Protein AF-A0A6N2UFT5-F1 (afdb_monomer)

Structure (mmCIF, N/CA/C/O backbone):
data_AF-A0A6N2UFT5-F1
#
_entry.id   AF-A0A6N2UFT5-F1
#
loop_
_atom_site.group_PDB
_atom_site.id
_atom_site.type_symbol
_atom_site.label_atom_id
_atom_site.label_alt_id
_atom_site.label_comp_id
_atom_site.label_asym_id
_atom_site.label_entity_id
_atom_site.label_seq_id
_atom_site.pdbx_PDB_ins_code
_atom_site.Cartn_x
_atom_site.Cartn_y
_atom_site.Cartn_z
_atom_site.occupancy
_atom_site.B_iso_or_equiv
_atom_site.auth_seq_id
_atom_site.auth_comp_id
_atom_site.auth_asym_id
_atom_site.auth_atom_id
_atom_site.pdbx_PDB_model_num
ATOM 1 N N . MET A 1 1 ? 20.815 -0.253 -17.288 1.00 81.31 1 MET A N 1
ATOM 2 C CA . MET A 1 1 ? 19.548 -0.440 -16.531 1.00 81.31 1 MET A CA 1
ATOM 3 C C . MET A 1 1 ? 19.645 0.034 -15.084 1.00 81.31 1 MET A C 1
ATOM 5 O O . MET A 1 1 ? 18.821 0.856 -14.706 1.00 81.31 1 MET A O 1
ATOM 9 N N . HIS A 1 2 ? 20.643 -0.411 -14.308 1.00 88.50 2 HIS A N 1
ATOM 10 C CA . HIS A 1 2 ? 20.863 0.015 -12.912 1.00 88.50 2 HIS A CA 1
ATOM 11 C C . HIS A 1 2 ? 20.863 1.544 -12.724 1.00 88.50 2 HIS A C 1
ATOM 13 O O . HIS A 1 2 ? 19.985 2.067 -12.046 1.00 88.50 2 HIS A O 1
ATOM 19 N N . GLN A 1 3 ? 21.736 2.279 -13.423 1.00 89.62 3 GLN A N 1
ATOM 20 C CA . GLN A 1 3 ? 21.792 3.746 -13.327 1.00 89.62 3 GLN A CA 1
ATOM 21 C C . GLN A 1 3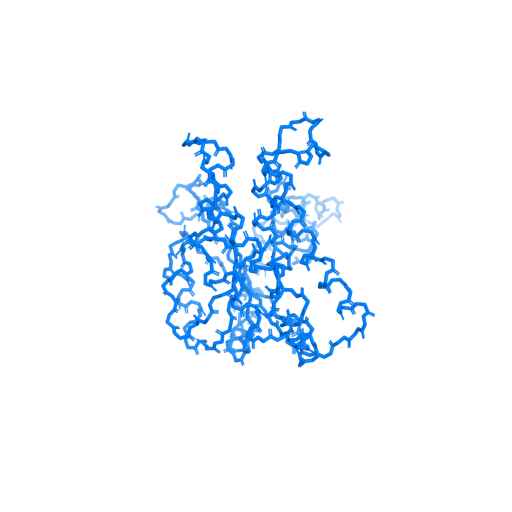 ? 20.435 4.427 -13.591 1.00 89.62 3 GLN A C 1
ATOM 23 O O . GLN A 1 3 ? 20.054 5.339 -12.864 1.00 89.62 3 GLN A O 1
ATOM 28 N N . LYS A 1 4 ? 19.668 3.958 -14.587 1.00 88.31 4 LYS A N 1
ATOM 29 C CA . LYS A 1 4 ? 18.360 4.543 -14.928 1.00 88.31 4 LYS A CA 1
ATOM 30 C C . LYS A 1 4 ? 17.299 4.261 -13.866 1.00 88.31 4 LYS A C 1
ATOM 32 O O . LYS A 1 4 ? 16.632 5.187 -13.426 1.00 88.31 4 LYS A O 1
ATOM 37 N N . TYR A 1 5 ? 17.114 2.996 -13.496 1.00 86.88 5 TYR A N 1
ATOM 38 C CA . TYR A 1 5 ? 15.953 2.573 -12.705 1.00 86.88 5 TYR A CA 1
ATOM 39 C C . TYR A 1 5 ? 16.227 2.481 -11.205 1.00 86.88 5 TYR A C 1
ATOM 41 O O . TYR A 1 5 ? 15.321 2.724 -10.418 1.00 86.88 5 TYR A O 1
ATOM 49 N N . GLN A 1 6 ? 17.459 2.165 -10.802 1.00 85.12 6 GLN A N 1
ATOM 50 C CA . GLN A 1 6 ? 17.844 2.107 -9.392 1.00 85.12 6 GLN A CA 1
ATOM 51 C C . GLN A 1 6 ? 18.357 3.460 -8.892 1.00 85.12 6 GLN A C 1
ATOM 53 O O . GLN A 1 6 ? 17.943 3.906 -7.827 1.00 85.12 6 GLN A O 1
ATOM 58 N N . ASN A 1 7 ? 19.208 4.138 -9.670 1.00 88.62 7 ASN A N 1
ATOM 59 C CA . ASN A 1 7 ? 19.781 5.428 -9.260 1.00 88.62 7 ASN A CA 1
ATOM 60 C C . ASN A 1 7 ? 18.985 6.638 -9.778 1.00 88.62 7 ASN A C 1
ATOM 62 O O . ASN A 1 7 ? 19.276 7.771 -9.401 1.00 88.62 7 ASN A O 1
ATOM 66 N N . GLY A 1 8 ? 18.001 6.427 -10.658 1.00 88.19 8 GLY A N 1
ATOM 67 C CA . GLY A 1 8 ? 17.182 7.507 -11.207 1.00 88.19 8 GLY A CA 1
ATOM 68 C C . GLY A 1 8 ? 17.944 8.467 -12.127 1.00 88.19 8 GLY A C 1
ATOM 69 O O . GLY A 1 8 ? 17.556 9.629 -12.223 1.00 88.19 8 GLY A O 1
ATOM 70 N N . LEU A 1 9 ? 19.031 8.027 -12.771 1.00 90.81 9 LEU A N 1
ATOM 71 C CA . LEU A 1 9 ? 19.806 8.838 -13.713 1.00 90.81 9 LEU A CA 1
ATOM 72 C C . LEU A 1 9 ? 19.152 8.775 -15.111 1.00 90.81 9 LEU A C 1
ATOM 74 O O . LEU A 1 9 ? 19.161 7.709 -15.733 1.00 90.81 9 LEU A O 1
ATOM 78 N N . PRO A 1 10 ? 18.580 9.866 -15.647 1.00 91.38 10 PRO A N 1
ATOM 79 C CA . PRO A 1 10 ? 17.941 9.864 -16.956 1.00 91.38 10 PRO A CA 1
ATOM 80 C C . PRO A 1 10 ? 18.955 9.625 -18.083 1.00 91.38 10 PRO A C 1
ATOM 82 O O . PRO A 1 10 ? 20.155 9.868 -17.951 1.00 91.38 10 PRO A O 1
ATOM 85 N N . LEU A 1 11 ? 18.459 9.131 -19.221 1.00 93.50 11 LEU A N 1
ATOM 86 C CA . LEU A 1 11 ? 19.313 8.687 -20.329 1.00 93.50 11 LEU A CA 1
ATOM 87 C C . LEU A 1 11 ? 20.078 9.828 -21.005 1.00 93.50 11 LEU A C 1
ATOM 89 O O . LEU A 1 11 ? 21.150 9.580 -21.536 1.00 93.50 11 LEU A O 1
ATOM 93 N N . ASN A 1 12 ? 19.564 11.061 -20.971 1.00 93.06 12 ASN A N 1
ATOM 94 C CA . ASN A 1 12 ? 20.293 12.230 -21.470 1.00 93.06 12 ASN A CA 1
ATOM 95 C C . ASN A 1 12 ? 21.541 12.530 -20.621 1.00 93.06 12 ASN A C 1
ATOM 97 O O . ASN A 1 12 ? 22.580 12.873 -21.170 1.00 93.06 12 ASN A O 1
ATOM 101 N N . ARG A 1 13 ? 21.463 12.358 -19.294 1.00 94.12 13 ARG A N 1
ATOM 102 C CA . ARG A 1 13 ? 22.623 12.517 -18.407 1.00 94.12 13 ARG A CA 1
ATOM 103 C C . ARG A 1 13 ? 23.641 11.395 -18.601 1.00 94.12 13 ARG A C 1
ATOM 105 O O . ARG A 1 13 ? 24.829 11.682 -18.650 1.00 94.12 13 ARG A O 1
ATOM 112 N N . GLN A 1 14 ? 23.180 10.156 -18.789 1.00 95.00 14 GLN A N 1
ATOM 113 C CA . GLN A 1 14 ? 24.065 9.037 -19.150 1.00 95.00 14 GLN A CA 1
ATOM 114 C C . GLN A 1 14 ? 24.759 9.279 -20.500 1.00 95.00 14 GLN A C 1
ATOM 116 O O . GLN A 1 14 ? 25.957 9.069 -20.614 1.00 95.00 14 GLN A O 1
ATOM 121 N N . GLU A 1 15 ? 24.034 9.759 -21.513 1.00 96.12 15 GLU A N 1
ATOM 122 C CA . GLU A 1 15 ? 24.587 10.143 -22.824 1.00 96.12 15 GLU A CA 1
ATOM 123 C C . GLU A 1 15 ? 25.699 11.201 -22.691 1.00 96.12 15 GLU A C 1
ATOM 125 O O . GLU A 1 15 ? 26.773 11.045 -23.278 1.00 96.12 15 GLU A O 1
ATOM 130 N N . SER A 1 16 ? 25.488 12.243 -21.875 1.00 95.38 16 SER A N 1
ATOM 131 C CA . SER A 1 16 ? 26.524 13.250 -21.594 1.00 95.38 16 SER A CA 1
ATOM 132 C C . SER A 1 16 ? 27.751 12.658 -20.891 1.00 95.38 16 SER A C 1
ATOM 134 O O . SER A 1 16 ? 28.873 12.983 -21.268 1.00 95.38 16 SER A O 1
ATOM 136 N N . GLU A 1 17 ? 27.553 11.778 -19.907 1.00 95.00 17 GLU A N 1
ATOM 137 C CA . GLU A 1 17 ? 28.639 11.107 -19.179 1.00 95.00 17 GLU A CA 1
ATOM 138 C C . GLU A 1 17 ? 29.478 10.215 -20.106 1.00 95.00 17 GLU A C 1
ATOM 140 O O . GLU A 1 17 ? 30.699 10.350 -20.158 1.00 95.00 17 GLU A O 1
ATOM 145 N N . TRP A 1 18 ? 28.839 9.365 -20.914 1.00 95.44 18 TRP A N 1
ATOM 146 C CA . TRP A 1 18 ? 29.540 8.516 -21.883 1.00 95.44 18 TRP A CA 1
ATOM 147 C C . TRP A 1 18 ? 30.337 9.332 -22.903 1.00 95.44 18 TRP A C 1
ATOM 149 O O . TRP A 1 18 ? 31.480 8.992 -23.213 1.00 95.44 18 TRP A O 1
ATOM 159 N N . THR A 1 19 ? 29.774 10.453 -23.356 1.00 96.31 19 THR A N 1
ATOM 160 C CA . THR A 1 19 ? 30.467 11.380 -24.258 1.00 96.31 19 THR A CA 1
ATOM 161 C C . THR A 1 19 ? 31.726 11.963 -23.608 1.00 96.31 19 THR A C 1
ATOM 163 O O . THR A 1 19 ? 32.768 12.024 -24.257 1.00 96.31 19 THR A O 1
ATOM 166 N N . GLN A 1 20 ? 31.673 12.336 -22.324 1.00 95.50 20 GLN A N 1
ATOM 167 C CA . GLN A 1 20 ? 32.846 12.820 -21.579 1.00 95.50 20 GLN A CA 1
ATOM 168 C C . GLN A 1 20 ? 33.927 11.746 -21.412 1.00 95.50 20 GLN A C 1
ATOM 170 O O . GLN A 1 20 ? 35.112 12.068 -21.396 1.00 95.50 20 GLN A O 1
ATOM 175 N N . LEU A 1 21 ? 33.533 10.473 -21.345 1.00 96.56 21 LEU A N 1
ATOM 176 C CA . LEU A 1 21 ? 34.447 9.328 -21.322 1.00 96.56 21 LEU A CA 1
ATOM 177 C C . LEU A 1 21 ? 35.007 8.964 -22.712 1.00 96.56 21 LEU A C 1
ATOM 179 O O . LEU A 1 21 ? 35.718 7.970 -22.842 1.00 96.56 21 LEU A O 1
ATOM 183 N N . GLY A 1 22 ? 34.698 9.744 -23.754 1.00 96.88 22 GLY A N 1
ATOM 184 C CA . GLY A 1 22 ? 35.180 9.522 -25.120 1.00 96.88 22 GLY A CA 1
ATOM 185 C C . GLY A 1 22 ? 34.399 8.464 -25.902 1.00 96.88 22 GLY A C 1
ATOM 186 O O . GLY A 1 22 ? 34.837 8.061 -26.978 1.00 96.88 22 GLY A O 1
ATOM 187 N N . VAL A 1 23 ? 33.244 8.016 -25.394 1.00 95.75 23 VAL A N 1
ATOM 188 C CA . VAL A 1 23 ? 32.403 6.997 -26.036 1.00 95.75 23 VAL A CA 1
ATOM 189 C C . VAL A 1 23 ? 31.048 7.611 -26.408 1.00 95.75 23 VAL A C 1
ATOM 191 O O . VAL A 1 23 ? 30.166 7.721 -25.556 1.00 95.75 23 VAL A O 1
ATOM 194 N N . PRO A 1 24 ? 30.824 8.013 -27.671 1.00 93.06 24 PRO A N 1
ATOM 195 C CA . PRO A 1 24 ? 29.567 8.637 -28.070 1.00 93.06 24 PRO A CA 1
ATOM 196 C C . PRO A 1 24 ? 28.435 7.598 -28.140 1.00 93.06 24 PRO A C 1
ATOM 198 O O . PRO A 1 24 ? 28.245 6.924 -29.153 1.00 93.06 24 PRO A O 1
ATOM 201 N N . LEU A 1 25 ? 27.660 7.468 -27.059 1.00 94.44 25 LEU A N 1
ATOM 202 C CA . LEU A 1 25 ? 26.457 6.632 -26.997 1.00 94.44 25 LEU A CA 1
ATOM 203 C C . LEU A 1 25 ? 25.202 7.496 -27.026 1.00 94.44 25 LEU A C 1
ATOM 205 O O . LEU A 1 25 ? 24.900 8.205 -26.068 1.00 94.44 25 LEU A O 1
ATOM 209 N N . SER A 1 26 ? 24.438 7.385 -28.115 1.00 95.31 26 SER A N 1
ATOM 210 C CA . SER A 1 26 ? 23.186 8.128 -28.243 1.00 95.31 26 SER A CA 1
ATOM 211 C C . SER A 1 26 ? 22.134 7.650 -27.241 1.00 95.31 26 SER A C 1
ATOM 213 O O . SER A 1 26 ? 22.025 6.461 -26.913 1.00 95.31 26 SER A O 1
ATOM 215 N N . ARG A 1 27 ? 21.263 8.568 -26.826 1.00 93.75 27 ARG A N 1
ATOM 216 C CA . ARG A 1 27 ? 20.087 8.266 -26.002 1.00 93.75 27 ARG A CA 1
ATOM 217 C C . ARG A 1 27 ? 19.177 7.214 -26.623 1.00 93.75 27 ARG A C 1
ATOM 219 O O . ARG A 1 27 ? 18.625 6.394 -25.892 1.00 93.75 27 ARG A O 1
ATOM 226 N N . ALA A 1 28 ? 19.022 7.239 -27.947 1.00 94.62 28 ALA A N 1
ATOM 227 C CA . ALA A 1 28 ? 18.218 6.267 -28.681 1.00 94.62 28 ALA A CA 1
ATOM 228 C C . ALA A 1 28 ? 18.814 4.859 -28.553 1.00 94.62 28 ALA A C 1
ATOM 230 O O . ALA A 1 28 ? 18.094 3.917 -28.239 1.00 94.62 28 ALA A O 1
ATOM 231 N N . THR A 1 29 ? 20.136 4.727 -28.685 1.00 95.25 29 THR A N 1
ATOM 232 C CA . THR A 1 29 ? 20.850 3.459 -28.479 1.00 95.25 29 THR A CA 1
ATOM 233 C C . THR A 1 29 ? 20.645 2.933 -27.058 1.00 95.25 29 THR A C 1
ATOM 235 O O . THR A 1 29 ? 20.238 1.786 -26.878 1.00 95.25 29 THR A O 1
ATOM 238 N N . LEU A 1 30 ? 20.852 3.783 -26.045 1.00 95.12 30 LEU A N 1
ATOM 239 C CA . LEU A 1 30 ? 20.661 3.405 -24.640 1.00 95.12 30 LEU A CA 1
ATOM 240 C C . LEU A 1 30 ? 19.212 2.979 -24.349 1.00 95.12 30 LEU A C 1
ATOM 242 O O . LEU A 1 30 ? 18.986 2.009 -23.623 1.00 95.12 30 LEU A O 1
ATOM 246 N N . ALA A 1 31 ? 18.228 3.688 -24.911 1.00 93.94 31 ALA A N 1
ATOM 247 C CA . ALA A 1 31 ? 16.815 3.344 -24.781 1.00 93.94 31 ALA A CA 1
ATOM 248 C C . ALA A 1 31 ? 16.499 2.001 -25.454 1.00 93.94 31 ALA A C 1
ATOM 250 O O . ALA A 1 31 ? 15.893 1.138 -24.822 1.00 93.94 31 ALA A O 1
ATOM 251 N N . ASN A 1 32 ? 16.970 1.794 -26.685 1.00 95.38 32 ASN A N 1
ATOM 252 C CA . ASN A 1 32 ? 16.752 0.562 -27.439 1.00 95.38 32 ASN A CA 1
ATOM 253 C C . ASN A 1 32 ? 17.343 -0.658 -26.731 1.00 95.38 32 ASN A C 1
ATOM 255 O O . ASN A 1 32 ? 16.691 -1.694 -26.677 1.00 95.38 32 ASN A O 1
ATOM 259 N N . TRP A 1 33 ? 18.526 -0.549 -26.120 1.00 95.06 33 TRP A N 1
ATOM 260 C CA . TRP A 1 33 ? 19.095 -1.646 -25.328 1.00 95.06 33 TRP A CA 1
ATOM 261 C C . TRP A 1 33 ? 18.257 -1.986 -24.099 1.00 95.06 33 TRP A C 1
ATOM 263 O O . TRP A 1 33 ? 18.099 -3.155 -23.760 1.00 95.06 33 TRP A O 1
ATOM 273 N N . ILE A 1 34 ? 17.699 -0.976 -23.429 1.00 94.88 34 ILE A N 1
ATOM 274 C CA . ILE A 1 34 ? 16.808 -1.200 -22.289 1.00 94.88 34 ILE A CA 1
ATOM 275 C C . ILE A 1 34 ? 15.537 -1.917 -22.736 1.00 94.88 34 ILE A C 1
ATOM 277 O O . ILE A 1 34 ? 15.151 -2.890 -22.094 1.00 94.88 34 ILE A O 1
ATOM 281 N N . ILE A 1 35 ? 14.915 -1.452 -23.822 1.00 93.81 35 ILE A N 1
ATOM 282 C CA . ILE A 1 35 ? 13.709 -2.065 -24.385 1.00 93.81 35 ILE A CA 1
ATOM 283 C C . ILE A 1 35 ? 14.020 -3.505 -24.789 1.00 93.81 35 ILE A C 1
ATOM 285 O O . ILE A 1 35 ? 13.385 -4.423 -24.283 1.00 93.81 35 ILE A O 1
ATOM 289 N N . TYR A 1 36 ? 15.071 -3.722 -25.579 1.00 95.81 36 TYR A N 1
ATOM 290 C CA . TYR A 1 36 ? 15.493 -5.053 -26.004 1.00 95.81 36 TYR A CA 1
ATOM 291 C C . TYR A 1 36 ? 15.693 -5.996 -24.813 1.00 95.81 36 TYR A C 1
ATOM 293 O O . TYR A 1 36 ? 15.169 -7.109 -24.813 1.00 95.81 36 TYR A O 1
ATOM 301 N N . CYS A 1 37 ? 16.389 -5.551 -23.763 1.00 94.81 37 CYS A N 1
ATOM 302 C CA . CYS A 1 37 ? 16.582 -6.368 -22.569 1.00 94.81 37 CYS A CA 1
ATOM 303 C C . CYS A 1 37 ? 15.272 -6.659 -21.826 1.00 94.81 37 CYS A C 1
ATOM 305 O O . CYS A 1 37 ? 15.068 -7.775 -21.340 1.00 94.81 37 CYS A O 1
ATOM 307 N N . ALA A 1 38 ? 14.389 -5.663 -21.726 1.00 93.81 38 ALA A N 1
ATOM 308 C CA . ALA A 1 38 ? 13.095 -5.813 -21.079 1.00 93.81 38 ALA A CA 1
ATOM 309 C C . ALA A 1 38 ? 12.217 -6.835 -21.813 1.00 93.81 38 ALA A C 1
ATOM 311 O O . ALA A 1 38 ? 11.632 -7.709 -21.177 1.00 93.81 38 ALA A O 1
ATOM 312 N N . GLU A 1 39 ? 12.164 -6.760 -23.140 1.00 94.44 39 GLU A N 1
ATOM 313 C CA . GLU A 1 39 ? 11.298 -7.600 -23.964 1.00 94.44 39 GLU A CA 1
ATOM 314 C C . GLU A 1 39 ? 11.817 -9.028 -24.127 1.00 94.44 39 GLU A C 1
ATOM 316 O O . GLU A 1 39 ? 11.029 -9.966 -24.029 1.00 94.44 39 GLU A O 1
ATOM 321 N N . ASN A 1 40 ? 13.127 -9.197 -24.331 1.00 95.06 40 ASN A N 1
ATOM 322 C CA . ASN A 1 40 ? 13.710 -10.496 -24.678 1.00 95.06 40 ASN A CA 1
ATOM 323 C C . ASN A 1 40 ? 14.167 -11.313 -23.465 1.00 95.06 40 ASN A C 1
ATOM 325 O O . ASN A 1 40 ? 14.262 -12.533 -23.560 1.00 95.06 40 ASN A O 1
ATOM 329 N N . TYR A 1 41 ? 14.457 -10.672 -22.326 1.00 93.19 41 TYR A N 1
ATOM 330 C CA . TYR A 1 41 ? 14.967 -11.378 -21.143 1.00 93.19 41 TYR A CA 1
ATOM 331 C C . TYR A 1 41 ? 14.089 -11.170 -19.909 1.00 93.19 41 TYR A C 1
ATOM 333 O O . TYR A 1 41 ? 13.741 -12.135 -19.228 1.00 93.19 41 TYR A O 1
ATOM 341 N N . LEU A 1 42 ? 13.706 -9.926 -19.600 1.00 94.44 42 LEU A N 1
ATOM 342 C CA . LEU A 1 42 ? 13.011 -9.638 -18.339 1.00 94.44 42 LEU A CA 1
ATOM 343 C C . LEU A 1 42 ? 11.514 -9.950 -18.377 1.00 94.44 42 LEU A C 1
ATOM 345 O O . LEU A 1 42 ? 10.951 -10.244 -17.324 1.00 94.44 42 LEU A O 1
ATOM 349 N N . ARG A 1 43 ? 10.869 -9.936 -19.550 1.00 96.00 43 ARG A N 1
ATOM 350 C CA . ARG A 1 43 ? 9.436 -10.246 -19.688 1.00 96.00 43 ARG A CA 1
ATOM 351 C C . ARG A 1 43 ? 9.104 -11.628 -19.125 1.00 96.00 43 ARG A C 1
ATOM 353 O O . ARG A 1 43 ? 8.187 -11.758 -18.327 1.00 96.00 43 ARG A O 1
ATOM 360 N N . HIS A 1 44 ? 9.915 -12.641 -19.422 1.00 95.50 44 HIS A N 1
ATOM 361 C CA . HIS A 1 44 ? 9.694 -13.998 -18.907 1.00 95.50 44 HIS A CA 1
ATOM 362 C C . HIS A 1 44 ? 9.832 -14.087 -17.383 1.00 95.50 44 HIS A C 1
ATOM 364 O O . HIS A 1 44 ? 9.081 -14.812 -16.727 1.00 95.50 44 HIS A O 1
ATOM 370 N N . VAL A 1 45 ? 10.763 -13.317 -16.813 1.00 96.50 45 VAL A N 1
ATOM 371 C CA . VAL A 1 45 ? 10.947 -13.201 -15.361 1.00 96.50 45 VAL A CA 1
ATOM 372 C C . VAL A 1 45 ? 9.743 -12.497 -14.730 1.00 96.50 45 VAL A C 1
ATOM 374 O O . VAL A 1 45 ? 9.211 -12.974 -13.728 1.00 96.50 45 VAL A O 1
ATOM 377 N N . TYR A 1 46 ? 9.273 -11.408 -15.342 1.00 97.31 46 TYR A N 1
ATOM 378 C CA . TYR A 1 46 ? 8.076 -10.682 -14.923 1.00 97.31 46 TYR A CA 1
ATOM 379 C C . TYR A 1 46 ? 6.842 -11.589 -14.923 1.00 97.31 46 TYR A C 1
ATOM 381 O O . TYR A 1 46 ? 6.167 -11.703 -13.902 1.00 97.31 46 TYR A O 1
ATOM 389 N N . ASP A 1 47 ? 6.593 -12.299 -16.024 1.00 97.19 47 ASP A N 1
ATOM 390 C CA . ASP A 1 47 ? 5.439 -13.188 -16.173 1.00 97.19 47 ASP A CA 1
ATOM 391 C C . ASP A 1 47 ? 5.490 -14.347 -15.172 1.00 97.19 47 ASP A C 1
ATOM 393 O O . ASP A 1 47 ? 4.466 -14.745 -14.608 1.00 97.19 47 ASP A O 1
ATOM 397 N N . TYR A 1 48 ? 6.685 -14.896 -14.922 1.00 97.75 48 TYR A N 1
ATOM 398 C CA . TYR A 1 48 ? 6.884 -15.899 -13.880 1.00 97.75 48 TYR A CA 1
ATOM 399 C C . TYR A 1 48 ? 6.502 -15.346 -12.509 1.00 97.75 48 TYR A C 1
ATOM 401 O O . TYR A 1 48 ? 5.666 -15.942 -11.826 1.00 97.75 48 TYR A O 1
ATOM 409 N N . PHE A 1 49 ? 7.047 -14.193 -12.117 1.00 98.19 49 PHE A N 1
ATOM 410 C CA . PHE A 1 49 ? 6.733 -13.597 -10.823 1.00 98.19 49 PHE A CA 1
ATOM 411 C C . PHE A 1 49 ? 5.285 -13.127 -10.717 1.00 98.19 49 PHE A C 1
ATOM 413 O O . PHE A 1 49 ? 4.736 -13.183 -9.623 1.00 98.19 49 PHE A O 1
ATOM 420 N N . HIS A 1 50 ? 4.624 -12.752 -11.813 1.00 98.25 50 HIS A N 1
ATOM 421 C CA . HIS A 1 50 ? 3.189 -12.455 -11.814 1.00 98.25 50 HIS A CA 1
ATOM 422 C C . HIS A 1 50 ? 2.357 -13.691 -11.476 1.00 98.25 50 HIS A C 1
ATOM 424 O O . HIS A 1 50 ? 1.452 -13.618 -10.644 1.00 98.25 50 HIS A O 1
ATOM 430 N N . ARG A 1 51 ? 2.703 -14.856 -12.041 1.00 97.56 51 ARG A N 1
ATOM 431 C CA . ARG A 1 51 ? 2.091 -16.136 -11.645 1.00 97.56 51 ARG A CA 1
ATOM 432 C C . ARG A 1 51 ? 2.380 -16.462 -10.180 1.00 97.56 51 ARG A C 1
ATOM 434 O O . ARG A 1 51 ? 1.452 -16.785 -9.448 1.00 97.56 51 ARG A O 1
ATOM 441 N N . GLN A 1 52 ? 3.631 -16.323 -9.732 1.00 97.94 52 GLN A N 1
ATOM 442 C CA . GLN A 1 52 ? 4.010 -16.573 -8.333 1.00 97.94 52 GLN A CA 1
ATOM 443 C C . GLN A 1 52 ? 3.303 -15.637 -7.348 1.00 97.94 52 GLN A C 1
ATOM 445 O O . GLN A 1 52 ? 2.901 -16.070 -6.270 1.00 97.94 52 GLN A O 1
ATOM 450 N N . LEU A 1 53 ? 3.130 -14.369 -7.718 1.00 98.00 53 LEU A N 1
ATOM 451 C CA . LEU A 1 53 ? 2.447 -13.368 -6.911 1.00 98.00 53 LEU A CA 1
ATOM 452 C C . LEU A 1 53 ? 0.979 -13.750 -6.707 1.00 98.00 53 LEU A C 1
ATOM 454 O O . LEU A 1 53 ? 0.501 -13.748 -5.579 1.00 98.00 53 LEU A O 1
ATOM 458 N N . ARG A 1 54 ? 0.283 -14.161 -7.773 1.00 96.00 54 ARG A N 1
ATOM 459 C CA . ARG A 1 54 ? -1.128 -14.579 -7.701 1.00 96.00 54 ARG A CA 1
ATOM 460 C C . ARG A 1 54 ? -1.359 -15.882 -6.930 1.00 96.00 54 ARG A C 1
ATOM 462 O O . ARG A 1 54 ? -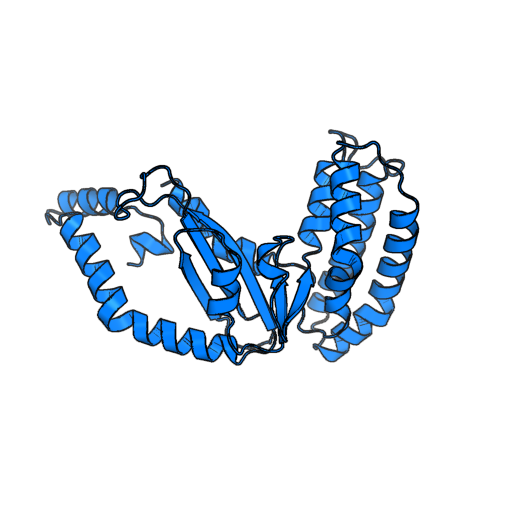2.489 -16.140 -6.535 1.00 96.00 54 ARG A O 1
ATOM 469 N N . MET A 1 55 ? -0.315 -16.678 -6.695 1.00 95.94 55 MET A N 1
ATOM 470 C CA . MET A 1 55 ? -0.377 -17.852 -5.813 1.00 95.94 55 MET A CA 1
ATOM 471 C C . MET A 1 55 ? -0.182 -17.509 -4.333 1.00 95.94 55 MET A C 1
ATOM 473 O O . MET A 1 55 ? -0.389 -18.367 -3.476 1.00 95.94 55 MET A O 1
ATOM 477 N N . ARG A 1 56 ? 0.242 -16.281 -4.005 1.00 97.06 56 ARG A N 1
ATOM 478 C CA . ARG A 1 56 ? 0.297 -15.837 -2.608 1.00 97.06 56 ARG A CA 1
ATOM 479 C C . ARG A 1 56 ? -1.117 -15.701 -2.057 1.00 97.06 56 ARG A C 1
ATOM 481 O O . ARG A 1 56 ? -2.086 -15.683 -2.803 1.00 97.06 56 ARG A O 1
ATOM 488 N N . LYS A 1 57 ? -1.226 -15.598 -0.733 1.00 96.62 57 LYS A N 1
ATOM 489 C CA . LYS A 1 57 ? -2.504 -15.386 -0.033 1.00 96.62 57 LYS A CA 1
ATOM 490 C C . LYS A 1 57 ? -2.701 -13.936 0.418 1.00 96.62 57 LYS A C 1
ATOM 492 O O . LYS A 1 57 ? -3.829 -13.520 0.661 1.00 96.62 57 LYS A O 1
ATOM 497 N N . TYR A 1 58 ? -1.622 -13.163 0.516 1.00 97.44 58 TYR A N 1
ATOM 498 C CA . TYR A 1 58 ? -1.640 -11.781 0.988 1.00 97.44 58 TYR A CA 1
ATOM 499 C C . TYR A 1 58 ? -0.900 -10.929 -0.023 1.00 97.44 58 TYR A C 1
ATOM 501 O O . TYR A 1 58 ? 0.270 -11.187 -0.309 1.00 97.44 58 TYR A O 1
ATOM 509 N N . LEU A 1 59 ? -1.581 -9.928 -0.555 1.00 97.62 59 LEU A N 1
ATOM 510 C CA . LEU A 1 59 ? -1.045 -8.970 -1.502 1.00 97.62 59 LEU A CA 1
ATOM 511 C C . LEU A 1 59 ? -1.236 -7.558 -0.974 1.00 97.62 59 LEU A C 1
ATOM 513 O O . LEU A 1 59 ? -2.078 -7.290 -0.115 1.00 97.62 59 LEU A O 1
ATOM 517 N N . MET A 1 60 ? -0.458 -6.649 -1.535 1.00 97.62 60 MET A N 1
ATOM 518 C CA . MET A 1 60 ? -0.676 -5.226 -1.401 1.00 97.62 60 MET A CA 1
ATOM 519 C C . MET A 1 60 ? -0.619 -4.552 -2.763 1.00 97.62 60 MET A C 1
ATOM 521 O O . MET A 1 60 ? 0.113 -5.012 -3.646 1.00 97.62 60 MET A O 1
ATOM 525 N N . ALA A 1 61 ? -1.354 -3.455 -2.911 1.00 96.62 61 ALA A N 1
ATOM 526 C CA . ALA A 1 61 ? -1.313 -2.644 -4.116 1.00 96.62 61 ALA A CA 1
ATOM 527 C C . ALA A 1 61 ? -1.281 -1.147 -3.804 1.00 96.62 61 ALA A C 1
ATOM 529 O O . ALA A 1 61 ? -1.820 -0.694 -2.793 1.00 96.62 61 ALA A O 1
ATOM 530 N N . ASP A 1 62 ? -0.623 -0.397 -4.675 1.00 95.88 62 ASP A N 1
ATOM 531 C CA . ASP A 1 62 ? -0.604 1.064 -4.688 1.00 95.88 62 ASP A CA 1
ATOM 532 C C . ASP A 1 62 ? -0.394 1.538 -6.128 1.00 95.88 62 ASP A C 1
ATOM 534 O O . ASP A 1 62 ? -0.015 0.758 -7.006 1.00 95.88 62 ASP A O 1
ATOM 538 N N . GLU A 1 63 ? -0.603 2.817 -6.396 1.00 94.25 63 GLU A N 1
ATOM 539 C CA . GLU A 1 63 ? -0.461 3.356 -7.734 1.00 94.25 63 GLU A CA 1
ATOM 540 C C . GLU A 1 63 ? -0.041 4.815 -7.718 1.00 94.25 63 GLU A C 1
ATOM 542 O O . GLU A 1 63 ? -0.424 5.624 -6.871 1.00 94.25 63 GLU A O 1
ATOM 547 N N . THR A 1 64 ? 0.751 5.182 -8.717 1.00 94.44 64 THR A N 1
ATOM 548 C CA . THR A 1 64 ? 1.193 6.554 -8.883 1.00 94.44 64 THR A CA 1
ATOM 549 C C . THR A 1 64 ? 1.059 6.998 -10.320 1.00 94.44 64 THR A C 1
ATOM 551 O O . THR A 1 64 ? 1.227 6.242 -11.274 1.00 94.44 64 THR A O 1
ATOM 554 N N . ARG A 1 65 ? 0.767 8.282 -10.458 1.00 93.88 65 ARG A N 1
ATOM 555 C CA . ARG A 1 65 ? 0.647 8.966 -11.735 1.00 93.88 65 ARG A CA 1
ATOM 556 C C . ARG A 1 65 ? 1.987 8.959 -12.470 1.00 93.88 65 ARG A C 1
ATOM 558 O O . ARG A 1 65 ? 3.041 9.033 -11.838 1.00 93.88 65 ARG A O 1
ATOM 565 N N . VAL A 1 66 ? 1.964 8.960 -13.791 1.00 92.62 66 VAL A N 1
ATOM 566 C CA . VAL A 1 66 ? 3.121 9.181 -14.663 1.00 92.62 66 VAL A CA 1
ATOM 567 C C . VAL A 1 66 ? 2.644 9.844 -15.953 1.00 92.62 66 VAL A C 1
ATOM 569 O O . VAL A 1 66 ? 1.517 9.626 -16.367 1.00 92.62 66 VAL A O 1
ATOM 572 N N . GLN A 1 67 ? 3.481 10.673 -16.567 1.00 89.75 67 GLN A N 1
ATOM 573 C CA . GLN A 1 67 ? 3.232 11.216 -17.903 1.00 89.75 67 GLN A CA 1
ATOM 574 C C . GLN A 1 67 ? 4.232 10.572 -18.854 1.00 89.75 67 GLN A C 1
ATOM 576 O O . GLN A 1 67 ? 5.415 10.459 -18.516 1.00 89.75 67 GLN A O 1
ATOM 581 N N . VAL A 1 68 ? 3.759 10.122 -20.010 1.00 88.38 68 VAL A N 1
ATOM 582 C CA . VAL A 1 68 ? 4.596 9.504 -21.037 1.00 88.38 68 VAL A CA 1
ATOM 583 C C . VAL A 1 68 ? 4.472 10.350 -22.296 1.00 88.38 68 VAL A C 1
ATOM 585 O O . VAL A 1 68 ? 3.384 10.586 -22.804 1.00 88.38 68 VAL A O 1
ATOM 588 N N . LEU A 1 69 ? 5.614 10.845 -22.773 1.00 85.31 69 LEU A N 1
ATOM 589 C CA . LEU A 1 69 ? 5.643 11.905 -23.781 1.00 85.31 69 LEU A CA 1
ATOM 590 C C . LEU A 1 69 ? 5.198 11.446 -25.175 1.00 85.31 69 LEU A C 1
ATOM 592 O O . LEU A 1 69 ? 4.634 12.238 -25.912 1.00 85.31 69 LEU A O 1
ATOM 596 N N . ASN A 1 70 ? 5.459 10.189 -25.538 1.00 83.12 70 ASN A N 1
ATOM 597 C CA . ASN A 1 70 ? 5.242 9.674 -26.893 1.00 83.12 70 ASN A CA 1
ATOM 598 C C . ASN A 1 70 ? 4.303 8.465 -26.880 1.00 83.12 70 ASN A C 1
ATOM 600 O O . ASN A 1 70 ? 4.641 7.398 -27.392 1.00 83.12 70 ASN A O 1
ATOM 604 N N . GLU A 1 71 ? 3.146 8.613 -26.246 1.00 86.00 71 GLU A N 1
ATOM 605 C CA . GLU A 1 71 ? 2.084 7.619 -26.362 1.00 86.00 71 GLU A CA 1
ATOM 606 C C . GLU A 1 71 ? 1.323 7.816 -27.681 1.00 86.00 71 GLU A C 1
ATOM 608 O O . GLU A 1 71 ? 0.894 8.939 -27.965 1.00 86.00 71 GLU A O 1
ATOM 613 N N . PRO A 1 72 ? 1.142 6.759 -28.496 1.00 88.25 72 PRO A N 1
ATOM 614 C CA . PRO A 1 72 ? 0.336 6.850 -29.706 1.00 88.25 72 PRO A CA 1
ATOM 615 C C . PRO A 1 72 ? -1.056 7.401 -29.389 1.00 88.25 72 PRO A C 1
ATOM 617 O O . PRO A 1 72 ? -1.710 6.935 -28.461 1.00 88.25 72 PRO A O 1
ATOM 620 N N . GLU A 1 73 ? -1.492 8.401 -30.157 1.00 89.50 73 GLU A N 1
ATOM 621 C CA . GLU A 1 73 ? -2.847 8.972 -30.078 1.00 89.50 73 GLU A CA 1
ATOM 622 C C . GLU A 1 73 ? -3.215 9.618 -28.725 1.00 89.50 73 GLU A C 1
ATOM 624 O O . GLU A 1 73 ? -4.385 9.902 -28.465 1.00 89.50 73 GLU A O 1
ATOM 629 N N . ARG A 1 74 ? -2.231 9.913 -27.863 1.00 89.88 74 ARG A N 1
ATOM 630 C CA . ARG A 1 74 ? -2.459 10.559 -26.562 1.00 89.88 74 ARG A CA 1
ATOM 631 C C . ARG A 1 74 ? -1.605 11.809 -26.394 1.00 89.88 74 ARG A C 1
ATOM 633 O O . ARG A 1 74 ? -0.455 11.869 -26.815 1.00 89.88 74 ARG A O 1
ATOM 640 N N . ASN A 1 75 ? -2.177 12.825 -25.749 1.00 89.00 75 ASN A N 1
ATOM 641 C CA . ASN A 1 75 ? -1.449 14.052 -25.435 1.00 89.00 75 ASN A CA 1
ATOM 642 C C . ASN A 1 75 ? -0.349 13.750 -24.386 1.00 89.00 75 ASN A C 1
ATOM 644 O O . ASN A 1 75 ? -0.679 13.112 -23.382 1.00 89.00 75 ASN A O 1
ATOM 648 N N . PRO A 1 76 ? 0.898 14.233 -24.562 1.00 87.00 76 PRO A N 1
ATOM 649 C CA . PRO A 1 76 ? 2.002 14.078 -23.604 1.00 87.00 76 PRO A CA 1
ATOM 650 C C . PRO A 1 76 ? 1.682 14.466 -22.150 1.00 87.00 76 PRO A C 1
ATOM 652 O O . PRO A 1 76 ? 2.295 13.952 -21.214 1.00 87.00 76 PRO A O 1
ATOM 655 N N . GLU A 1 77 ? 0.742 15.392 -21.945 1.00 88.75 77 GLU A N 1
ATOM 656 C CA . GLU A 1 77 ? 0.319 15.861 -20.621 1.00 88.75 77 GLU A CA 1
ATOM 657 C C . GLU A 1 77 ? -0.723 14.947 -19.962 1.00 88.75 77 GLU A C 1
ATOM 659 O O . GLU A 1 77 ? -1.025 15.111 -18.775 1.00 88.75 77 GLU A O 1
ATOM 664 N N . THR A 1 78 ? -1.265 13.978 -20.705 1.00 91.75 78 THR A N 1
ATOM 665 C CA . THR A 1 78 ? -2.278 13.049 -20.200 1.00 91.75 78 THR A CA 1
ATOM 666 C C . THR A 1 78 ? -1.685 12.166 -19.112 1.00 91.75 78 THR A C 1
ATOM 668 O O . THR A 1 78 ? -0.592 11.617 -19.2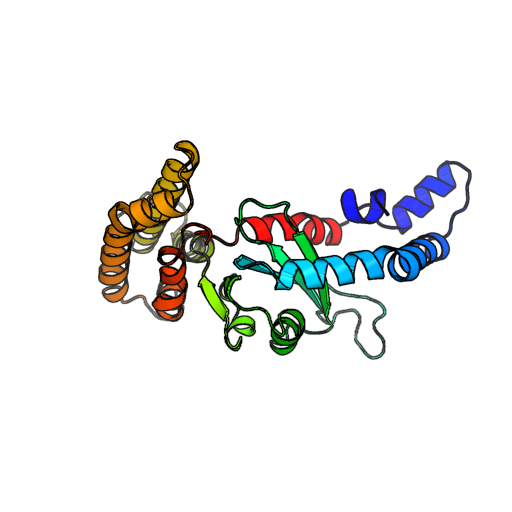43 1.00 91.75 78 THR A O 1
ATOM 671 N N . ASP A 1 79 ? -2.438 12.006 -18.028 1.00 93.19 79 ASP A N 1
ATOM 672 C CA . ASP A 1 79 ? -2.039 11.130 -16.940 1.00 93.19 79 ASP A CA 1
ATOM 673 C C . ASP A 1 79 ? -2.161 9.654 -17.339 1.00 93.19 79 ASP A C 1
ATOM 675 O O . ASP A 1 79 ? -3.230 9.173 -17.720 1.00 93.19 79 ASP A O 1
ATOM 679 N N . SER A 1 80 ? -1.063 8.941 -17.141 1.00 94.88 80 SER A N 1
ATOM 680 C CA . SER A 1 80 ? -0.940 7.486 -17.144 1.00 94.88 80 SER A CA 1
ATOM 681 C C . SER A 1 80 ? -0.591 7.003 -15.735 1.00 94.88 80 SER A C 1
ATOM 683 O O . SER A 1 80 ? -0.359 7.805 -14.821 1.00 94.88 80 SER A O 1
ATOM 685 N N . TRP A 1 81 ? -0.599 5.692 -15.513 1.00 95.19 81 TRP A N 1
ATOM 686 C CA . TRP A 1 81 ? -0.500 5.122 -14.172 1.00 95.19 81 TRP A CA 1
ATOM 687 C C . TRP A 1 81 ? 0.526 4.002 -14.114 1.00 95.19 81 TRP A C 1
ATOM 689 O O . TRP A 1 81 ? 0.567 3.114 -14.956 1.00 95.19 81 TRP A O 1
ATOM 699 N N . MET A 1 82 ? 1.372 4.068 -13.092 1.00 95.94 82 MET A N 1
ATOM 700 C CA . MET A 1 82 ? 2.244 2.980 -12.691 1.00 95.94 82 MET A CA 1
ATOM 701 C C . MET A 1 82 ? 1.653 2.351 -11.437 1.00 95.94 82 MET A C 1
ATOM 703 O O . MET A 1 82 ? 1.669 2.955 -10.363 1.00 95.94 82 MET A O 1
ATOM 707 N N . TRP A 1 83 ? 1.130 1.146 -11.589 1.00 96.56 83 TRP A N 1
ATOM 708 C CA . TRP A 1 83 ? 0.634 0.318 -10.505 1.00 96.56 83 TRP A CA 1
ATOM 709 C C . TRP A 1 83 ? 1.789 -0.463 -9.902 1.00 96.56 83 TRP A C 1
ATOM 711 O O . TRP A 1 83 ? 2.663 -0.954 -10.615 1.00 96.56 83 TRP A O 1
ATOM 721 N N . LEU A 1 84 ? 1.779 -0.604 -8.590 1.00 97.12 84 LEU A N 1
ATOM 722 C CA . LEU A 1 84 ? 2.632 -1.502 -7.843 1.00 97.12 84 LEU A CA 1
ATOM 723 C C . LEU A 1 84 ? 1.749 -2.599 -7.261 1.00 97.12 84 LEU A C 1
ATOM 725 O O . LEU A 1 84 ? 0.850 -2.318 -6.478 1.00 97.12 84 LEU A O 1
ATOM 729 N N . PHE A 1 85 ? 2.073 -3.848 -7.573 1.00 97.69 85 PHE A N 1
ATOM 730 C CA . PHE A 1 85 ? 1.530 -5.015 -6.892 1.00 97.69 85 PHE A CA 1
ATOM 731 C C . PHE A 1 85 ? 2.664 -5.746 -6.197 1.00 97.69 85 PHE A C 1
ATOM 733 O O . PHE A 1 85 ? 3.710 -6.010 -6.796 1.00 97.69 85 PHE A O 1
ATOM 740 N N . ARG A 1 86 ? 2.472 -6.086 -4.926 1.00 97.50 86 ARG A N 1
ATOM 741 C CA . ARG A 1 86 ? 3.494 -6.783 -4.151 1.00 97.50 86 ARG A CA 1
ATOM 742 C C . ARG A 1 86 ? 2.922 -7.843 -3.235 1.00 97.50 86 ARG A C 1
ATOM 744 O O . ARG A 1 86 ? 1.752 -7.791 -2.868 1.00 97.50 86 ARG A O 1
ATOM 751 N N . SER A 1 87 ? 3.758 -8.800 -2.850 1.00 97.62 87 SER A N 1
ATOM 752 C CA . SER A 1 87 ? 3.396 -9.748 -1.801 1.00 97.62 87 SER A CA 1
ATOM 753 C C . SER A 1 87 ? 3.268 -9.022 -0.458 1.00 97.62 87 SER A C 1
ATOM 755 O O . SER A 1 87 ? 3.977 -8.047 -0.183 1.00 97.62 87 SER A O 1
ATOM 757 N N . GLY A 1 88 ? 2.344 -9.494 0.373 1.00 94.38 88 GLY A N 1
ATOM 758 C CA . GLY A 1 88 ? 2.148 -9.045 1.747 1.00 94.38 88 GLY A CA 1
ATOM 759 C C . GLY A 1 88 ? 3.223 -9.580 2.694 1.00 94.38 88 GLY A C 1
ATOM 760 O O . GLY A 1 88 ? 4.298 -10.009 2.275 1.00 94.38 88 GLY A O 1
ATOM 761 N N . GLU A 1 89 ? 2.937 -9.550 3.994 1.00 90.94 89 GLU A N 1
ATOM 762 C CA . GLU A 1 89 ? 3.845 -10.033 5.043 1.00 90.94 89 GLU A CA 1
ATOM 763 C C . GLU A 1 89 ? 3.654 -11.540 5.301 1.00 90.94 89 GLU A C 1
ATOM 765 O O . GLU A 1 89 ? 3.369 -11.981 6.414 1.00 90.94 89 GLU A O 1
ATOM 770 N N . ASP A 1 90 ? 3.809 -12.345 4.248 1.00 91.50 90 ASP A N 1
ATOM 771 C CA . ASP A 1 90 ? 3.609 -13.802 4.264 1.00 91.50 90 ASP A CA 1
ATOM 772 C C . ASP A 1 90 ? 4.846 -14.606 4.716 1.00 91.50 90 ASP A C 1
ATOM 774 O O . ASP A 1 90 ? 4.807 -15.832 4.766 1.00 91.50 90 ASP A O 1
ATOM 778 N N . GLY A 1 91 ? 5.941 -13.925 5.074 1.00 90.25 91 GLY A N 1
ATOM 779 C CA . GLY A 1 91 ? 7.186 -14.544 5.549 1.00 90.25 91 GLY A CA 1
ATOM 780 C C . GLY A 1 91 ? 8.062 -15.150 4.448 1.00 90.25 91 GLY A C 1
ATOM 781 O O . GLY A 1 91 ? 9.110 -15.719 4.743 1.00 90.25 91 GLY A O 1
ATOM 782 N N . LEU A 1 92 ? 7.667 -15.016 3.184 1.00 95.06 92 LEU A N 1
ATOM 783 C CA . LEU A 1 92 ? 8.406 -15.508 2.026 1.00 95.06 92 LEU A CA 1
ATOM 784 C C . LEU A 1 92 ? 9.182 -14.362 1.346 1.00 95.06 92 LEU A C 1
ATOM 786 O O . LEU A 1 92 ? 8.938 -13.186 1.632 1.00 95.06 92 LEU A O 1
ATOM 790 N N . PRO A 1 93 ? 10.098 -14.668 0.404 1.00 96.25 93 PRO A N 1
ATOM 791 C CA . PRO A 1 93 ? 10.789 -13.635 -0.359 1.00 96.25 93 PRO A CA 1
ATOM 792 C C . PRO A 1 93 ? 9.799 -12.677 -1.041 1.00 96.25 93 PRO A C 1
ATOM 794 O O . PRO A 1 93 ? 8.844 -13.152 -1.679 1.00 96.25 93 PRO A O 1
ATOM 797 N N . PRO A 1 94 ? 10.010 -11.351 -0.911 1.00 96.38 94 PRO A N 1
A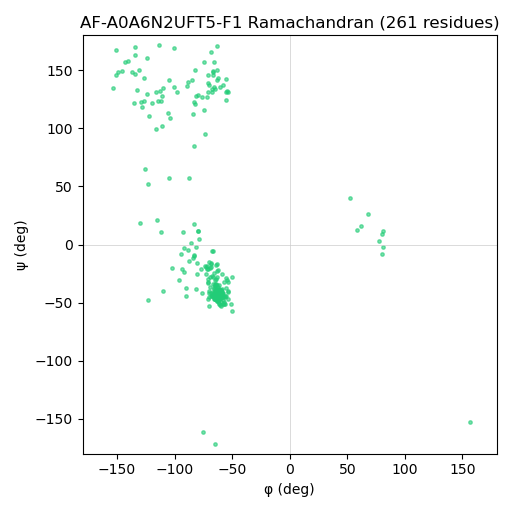TOM 798 C CA . PRO A 1 94 ? 9.077 -10.363 -1.417 1.00 96.38 94 PRO A CA 1
ATOM 799 C C . PRO A 1 94 ? 9.091 -10.331 -2.944 1.00 96.38 94 PRO A C 1
ATOM 801 O O . PRO A 1 94 ? 10.149 -10.323 -3.572 1.00 96.38 94 PRO A O 1
ATOM 804 N N . ILE A 1 95 ? 7.903 -10.251 -3.534 1.00 97.88 95 ILE A N 1
ATOM 805 C CA . ILE A 1 95 ? 7.720 -10.035 -4.970 1.00 97.88 95 ILE A CA 1
ATOM 806 C C . ILE A 1 95 ? 7.138 -8.638 -5.148 1.00 97.88 95 ILE A C 1
ATOM 808 O O . ILE A 1 95 ? 6.150 -8.311 -4.497 1.00 97.88 95 ILE A O 1
ATOM 812 N N . LEU A 1 96 ? 7.755 -7.815 -5.998 1.00 97.06 96 LEU A N 1
ATOM 813 C CA . LEU A 1 96 ? 7.276 -6.481 -6.362 1.00 97.06 96 LEU A CA 1
ATOM 814 C C . LEU A 1 96 ? 7.201 -6.396 -7.884 1.00 97.06 96 LEU A C 1
ATOM 816 O O . LEU A 1 96 ? 8.206 -6.603 -8.563 1.00 97.06 96 LEU A O 1
ATOM 820 N N . LEU A 1 97 ? 6.025 -6.070 -8.409 1.00 97.44 97 LEU A N 1
ATOM 821 C CA . LEU A 1 97 ? 5.780 -5.908 -9.834 1.00 97.44 97 LEU A CA 1
ATOM 822 C C . LEU A 1 97 ? 5.201 -4.528 -10.097 1.00 97.44 97 LEU A C 1
ATOM 824 O O . LEU A 1 97 ? 4.221 -4.122 -9.478 1.00 97.44 97 LEU A O 1
ATOM 828 N N . TYR A 1 98 ? 5.814 -3.836 -11.049 1.00 95.62 98 TYR A N 1
ATOM 829 C CA . TYR A 1 98 ? 5.324 -2.570 -11.563 1.00 95.62 98 TYR A CA 1
ATOM 830 C C . TYR A 1 98 ? 4.565 -2.835 -12.858 1.00 95.62 98 TYR A C 1
ATOM 832 O O . TYR A 1 98 ? 5.047 -3.569 -13.723 1.00 95.62 98 TYR A O 1
ATOM 840 N N . HIS A 1 99 ? 3.368 -2.287 -12.982 1.00 96.00 99 HIS A N 1
ATOM 841 C CA . HIS A 1 99 ? 2.506 -2.484 -14.135 1.00 96.00 99 HIS A CA 1
ATOM 842 C C . HIS A 1 99 ? 2.056 -1.122 -14.643 1.00 96.00 99 HIS A C 1
ATOM 844 O O . HIS A 1 99 ? 1.445 -0.351 -13.912 1.00 96.00 99 HIS A O 1
ATOM 850 N N . TYR A 1 100 ? 2.415 -0.801 -15.878 1.00 94.94 100 TYR A N 1
ATOM 851 C CA . TYR A 1 100 ? 2.032 0.453 -16.506 1.00 94.94 100 TYR A CA 1
ATOM 852 C C . TYR A 1 100 ? 0.678 0.303 -17.198 1.00 94.94 100 TYR A C 1
ATOM 854 O O . TYR A 1 100 ? 0.450 -0.706 -17.862 1.00 94.94 100 TYR A O 1
ATOM 862 N N . THR A 1 101 ? -0.167 1.326 -17.090 1.00 95.31 101 THR A N 1
ATOM 863 C CA . THR A 1 101 ? -1.408 1.445 -17.857 1.00 95.31 101 THR A CA 1
ATOM 864 C C . THR A 1 101 ? -1.682 2.891 -18.250 1.00 95.31 101 THR A C 1
ATOM 866 O O . THR A 1 101 ? -1.257 3.847 -17.595 1.00 95.31 101 THR A O 1
ATOM 869 N N . GLU A 1 102 ? -2.478 3.057 -19.296 1.00 93.88 102 GLU A N 1
ATOM 870 C CA . GLU A 1 102 ? -2.845 4.350 -19.863 1.00 93.88 102 GLU A CA 1
ATOM 871 C C . GLU A 1 102 ? -3.789 5.141 -18.949 1.00 93.88 102 GLU A C 1
ATOM 873 O O . GLU A 1 102 ? -3.794 6.368 -18.934 1.00 93.88 102 GLU A O 1
ATOM 878 N N . THR A 1 103 ? -4.609 4.447 -18.160 1.00 93.38 103 THR A N 1
ATOM 879 C CA . THR A 1 103 ? -5.623 5.052 -17.286 1.00 93.38 103 THR A CA 1
ATOM 880 C C . THR A 1 103 ? -5.593 4.424 -15.895 1.00 93.38 103 THR A C 1
ATOM 882 O O . THR A 1 103 ? -5.086 3.319 -15.720 1.00 93.38 103 THR A O 1
ATOM 885 N N . ARG A 1 104 ? -6.192 5.085 -14.894 1.00 94.81 104 ARG A N 1
ATOM 886 C CA . ARG A 1 104 ? -6.384 4.510 -13.543 1.00 94.81 104 ARG A CA 1
ATOM 887 C C . ARG A 1 104 ? -7.622 3.612 -13.453 1.00 94.81 104 ARG A C 1
ATOM 889 O O . ARG A 1 104 ? -8.176 3.428 -12.378 1.00 94.81 104 ARG A O 1
ATOM 896 N N . ALA A 1 105 ? -8.160 3.145 -14.574 1.00 93.44 105 ALA A N 1
ATOM 897 C CA . ALA A 1 105 ? -9.450 2.473 -14.571 1.00 93.44 105 ALA A CA 1
ATOM 898 C C . ALA A 1 105 ? -9.421 1.173 -13.747 1.00 93.44 105 ALA A C 1
ATOM 900 O O . ALA A 1 105 ? -8.469 0.399 -13.807 1.00 93.44 105 ALA A O 1
ATOM 901 N N . LYS A 1 106 ? -10.510 0.909 -13.014 1.00 92.62 106 LYS A N 1
ATOM 902 C CA . LYS A 1 106 ? -10.646 -0.246 -12.107 1.00 92.62 106 LYS A CA 1
ATOM 903 C C . LYS A 1 106 ? -10.384 -1.607 -12.766 1.00 92.62 106 LYS A C 1
ATOM 905 O O . LYS A 1 106 ? -9.897 -2.526 -12.116 1.00 92.62 106 LYS A O 1
ATOM 910 N N . PHE A 1 107 ? -10.674 -1.731 -14.064 1.00 93.75 107 PHE A N 1
ATOM 911 C CA . PHE A 1 107 ? -10.493 -2.986 -14.795 1.00 93.75 107 PHE A CA 1
ATOM 912 C C . PHE A 1 107 ? -9.020 -3.402 -14.902 1.00 93.75 107 PHE A C 1
ATOM 914 O O . PHE A 1 107 ? -8.750 -4.592 -15.023 1.00 93.75 107 PHE A O 1
ATOM 921 N N . HIS A 1 108 ? -8.073 -2.461 -14.815 1.00 94.94 108 HIS A N 1
ATOM 922 C CA . HIS A 1 108 ? -6.641 -2.769 -14.840 1.00 94.94 108 HIS A CA 1
ATOM 923 C C . HIS A 1 108 ? -6.223 -3.587 -13.620 1.00 94.94 108 HIS A C 1
ATOM 925 O O . HIS A 1 108 ? -5.598 -4.636 -13.764 1.00 94.94 108 HIS A O 1
ATOM 931 N N . ALA A 1 109 ? -6.649 -3.168 -12.425 1.00 94.44 109 ALA A N 1
ATOM 932 C CA . ALA A 1 109 ? -6.411 -3.923 -11.198 1.00 94.44 109 ALA A CA 1
ATOM 933 C C . ALA A 1 109 ? -7.114 -5.290 -11.228 1.00 94.44 109 ALA A C 1
ATOM 935 O O . ALA A 1 109 ? -6.509 -6.298 -10.865 1.00 94.44 109 ALA A O 1
ATOM 936 N N . ALA A 1 110 ? -8.360 -5.342 -11.712 1.00 94.62 110 ALA A N 1
ATOM 937 C CA . ALA A 1 110 ? -9.110 -6.593 -11.836 1.00 94.62 110 ALA A CA 1
ATOM 938 C C . ALA A 1 110 ? -8.451 -7.585 -12.811 1.00 94.62 110 ALA A C 1
ATOM 940 O O . ALA A 1 110 ? -8.331 -8.767 -12.496 1.00 94.62 110 ALA A O 1
ATOM 941 N N . SER A 1 111 ? -7.985 -7.103 -13.966 1.00 94.94 111 SER A N 1
ATOM 942 C CA . SER A 1 111 ? -7.263 -7.905 -14.959 1.00 94.94 111 SER A CA 1
ATOM 943 C C . SER A 1 111 ? -5.945 -8.432 -14.389 1.00 94.94 111 SER A C 1
ATOM 945 O O . SER A 1 111 ? -5.669 -9.631 -14.442 1.00 94.94 111 SER A O 1
ATOM 947 N N . PHE A 1 112 ? -5.160 -7.562 -13.744 1.00 96.12 112 PHE A N 1
ATOM 948 C CA . PHE A 1 112 ? -3.885 -7.952 -13.147 1.00 96.12 112 PHE A CA 1
ATOM 949 C C . PHE A 1 112 ? -4.050 -9.016 -12.051 1.00 96.12 112 PHE A C 1
ATOM 951 O O . PHE A 1 112 ? -3.230 -9.930 -11.938 1.00 96.12 112 PHE A O 1
ATOM 958 N N . LEU A 1 113 ? -5.112 -8.914 -11.251 1.00 96.50 113 LEU A N 1
ATOM 959 C CA . LEU A 1 113 ? -5.406 -9.817 -10.137 1.00 96.50 113 LEU A CA 1
ATOM 960 C C . LEU A 1 113 ? -6.309 -10.995 -10.528 1.00 96.50 113 LEU A C 1
ATOM 962 O O . LEU A 1 113 ? -6.772 -11.723 -9.653 1.00 96.50 113 LEU A O 1
ATOM 966 N N . GLN A 1 114 ? -6.551 -11.229 -11.820 1.00 95.00 114 GLN A N 1
ATOM 967 C CA . GLN A 1 114 ? -7.441 -12.297 -12.262 1.00 95.00 114 GLN A CA 1
ATOM 968 C C . GLN A 1 114 ? -7.016 -13.662 -11.691 1.00 95.00 114 GLN A C 1
ATOM 970 O O . GLN A 1 114 ? -5.884 -14.122 -11.879 1.00 95.00 114 GLN A O 1
ATOM 975 N N . GLY A 1 115 ? -7.950 -14.324 -11.003 1.00 94.31 115 GLY A N 1
ATOM 976 C CA . GLY A 1 115 ? -7.752 -15.635 -10.380 1.00 94.31 115 GLY A CA 1
ATOM 977 C C . GLY A 1 115 ? -7.048 -15.615 -9.018 1.00 94.31 115 GLY A C 1
ATOM 978 O O . GLY A 1 115 ? -6.903 -16.675 -8.415 1.00 94.31 115 GLY A O 1
ATOM 979 N N . PHE A 1 116 ? -6.625 -14.450 -8.515 1.00 96.94 116 PHE A N 1
ATOM 980 C CA . PHE A 1 116 ? -6.123 -14.327 -7.146 1.00 96.94 116 PHE A CA 1
ATOM 981 C C . PHE A 1 116 ? -7.271 -14.469 -6.137 1.00 96.94 116 PHE A C 1
ATOM 983 O O . PHE A 1 116 ? -8.355 -13.922 -6.329 1.00 96.94 116 PHE A O 1
ATOM 990 N N . ARG A 1 117 ? -7.011 -15.192 -5.043 1.00 96.12 117 ARG A N 1
ATOM 991 C CA . ARG A 1 117 ? -7.931 -15.366 -3.914 1.00 96.12 117 ARG A CA 1
ATOM 992 C C . ARG A 1 117 ? -7.161 -15.194 -2.619 1.00 96.12 117 ARG A C 1
ATOM 994 O O . ARG A 1 117 ? -6.203 -15.921 -2.364 1.00 96.12 117 ARG A O 1
ATOM 1001 N N . GLY A 1 118 ? -7.578 -14.248 -1.790 1.00 96.50 118 GLY A N 1
ATOM 1002 C CA . GLY A 1 118 ? -6.849 -13.915 -0.574 1.00 96.50 118 GLY A CA 1
ATOM 1003 C C . GLY A 1 118 ? -7.138 -12.504 -0.093 1.00 96.50 118 GLY A C 1
ATOM 1004 O O . GLY A 1 118 ? -8.210 -11.962 -0.354 1.00 96.50 118 GLY A O 1
ATOM 1005 N N . TYR A 1 119 ? -6.174 -11.926 0.615 1.00 97.69 119 TYR A N 1
ATOM 1006 C CA . TYR A 1 119 ? -6.261 -10.580 1.164 1.00 97.69 119 TYR A CA 1
ATOM 1007 C C . TYR A 1 119 ? -5.496 -9.586 0.296 1.00 97.69 119 TYR A C 1
ATOM 1009 O O . TYR A 1 119 ? -4.357 -9.853 -0.088 1.00 97.69 119 TYR A O 1
ATOM 1017 N N . LEU A 1 120 ? -6.100 -8.432 0.025 1.00 97.44 120 LEU A N 1
ATOM 1018 C CA . LEU A 1 120 ? -5.459 -7.318 -0.667 1.00 97.44 120 LEU A CA 1
ATOM 1019 C C . LEU A 1 120 ? -5.510 -6.066 0.211 1.00 97.44 120 LEU A C 1
ATOM 1021 O O . LEU A 1 120 ? -6.579 -5.489 0.417 1.00 97.44 120 LEU A O 1
ATOM 1025 N N . GLU A 1 121 ? -4.348 -5.650 0.705 1.00 97.06 121 GLU A N 1
ATOM 1026 C CA . GLU A 1 121 ? -4.167 -4.377 1.402 1.00 97.06 121 GLU A CA 1
ATOM 1027 C C . GLU A 1 121 ? -3.967 -3.255 0.379 1.00 97.06 121 GLU A C 1
ATOM 1029 O O . GLU A 1 121 ? -3.051 -3.300 -0.445 1.00 97.06 121 GLU A O 1
ATOM 1034 N N . THR A 1 122 ? -4.821 -2.239 0.427 1.00 94.62 122 THR A N 1
ATOM 1035 C CA . THR A 1 122 ? -4.727 -1.075 -0.463 1.00 94.62 122 THR A CA 1
ATOM 1036 C C . THR A 1 122 ? -4.894 0.214 0.320 1.00 94.62 122 THR A C 1
ATOM 1038 O O . THR A 1 122 ? -5.345 0.241 1.472 1.00 94.62 122 THR A O 1
ATOM 1041 N N . ASP A 1 123 ? -4.613 1.328 -0.345 1.00 85.88 123 ASP A N 1
ATOM 1042 C CA . ASP A 1 123 ? -5.167 2.598 0.087 1.00 85.88 123 ASP A CA 1
ATOM 1043 C C . ASP A 1 123 ? -6.711 2.609 -0.058 1.00 85.88 123 ASP A C 1
ATOM 1045 O O . ASP A 1 123 ? -7.380 1.605 -0.332 1.00 85.88 123 ASP A O 1
ATOM 1049 N N . GLY A 1 124 ? -7.311 3.781 0.139 1.00 82.69 124 GLY A N 1
ATOM 1050 C CA . GLY A 1 124 ? -8.755 3.939 0.018 1.00 82.69 124 GLY A CA 1
ATOM 1051 C C . GLY A 1 124 ? -9.279 4.058 -1.415 1.00 82.69 124 GLY A C 1
ATOM 1052 O O . GLY A 1 124 ? -10.435 4.472 -1.552 1.00 82.69 124 GLY A O 1
ATOM 1053 N N . TYR A 1 125 ? -8.491 3.787 -2.458 1.00 89.06 125 TYR A N 1
ATOM 1054 C CA . TYR A 1 125 ? -8.922 3.986 -3.835 1.00 89.06 125 TYR A CA 1
ATOM 1055 C C . TYR A 1 125 ? -10.088 3.061 -4.207 1.00 89.06 125 TYR A C 1
ATOM 1057 O O . TYR A 1 125 ? -10.108 1.862 -3.915 1.00 89.06 125 TYR A O 1
ATOM 1065 N N . GLN A 1 126 ? -11.095 3.649 -4.856 1.00 87.25 126 GLN A N 1
ATOM 1066 C CA . GLN A 1 126 ? -12.321 2.952 -5.247 1.00 87.25 126 GLN A CA 1
ATOM 1067 C C . GLN A 1 126 ? -12.101 1.970 -6.400 1.00 87.25 126 GLN A C 1
ATOM 1069 O O . GLN A 1 126 ? -12.919 1.075 -6.585 1.00 87.25 126 GLN A O 1
ATOM 1074 N N . GLY A 1 127 ? -11.002 2.094 -7.157 1.00 87.75 127 GLY A N 1
ATOM 1075 C CA . GLY A 1 127 ? -10.698 1.165 -8.249 1.00 87.75 127 GLY A CA 1
ATOM 1076 C C . GLY A 1 127 ? -10.479 -0.275 -7.789 1.00 87.75 127 GLY A C 1
ATOM 1077 O O . GLY A 1 127 ? -10.595 -1.188 -8.595 1.00 87.75 127 GLY A O 1
ATOM 1078 N N . TYR A 1 128 ? -10.250 -0.483 -6.493 1.00 90.88 128 TYR A N 1
ATOM 1079 C CA . TYR A 1 128 ? -10.151 -1.804 -5.885 1.00 90.88 128 TYR A CA 1
ATOM 1080 C C . TYR A 1 128 ? -11.491 -2.333 -5.342 1.00 90.88 128 TYR A C 1
ATOM 1082 O O . TYR A 1 128 ? -11.522 -3.434 -4.813 1.00 90.88 128 TYR A O 1
ATOM 1090 N N . ASN A 1 129 ? -12.602 -1.581 -5.398 1.00 88.81 129 ASN A N 1
ATOM 1091 C CA . ASN A 1 129 ? -13.880 -1.990 -4.782 1.00 88.81 129 ASN A CA 1
ATOM 1092 C C . ASN A 1 129 ? -14.489 -3.243 -5.428 1.00 88.81 129 ASN A C 1
ATOM 1094 O O . ASN A 1 129 ? -15.072 -4.056 -4.719 1.00 88.81 129 ASN A O 1
ATOM 1098 N N . ASP A 1 130 ? -14.305 -3.416 -6.737 1.00 85.25 130 ASP A N 1
ATOM 1099 C CA . ASP A 1 130 ? -14.981 -4.451 -7.525 1.00 85.25 130 ASP A CA 1
ATOM 1100 C C . ASP A 1 130 ? -14.025 -5.607 -7.861 1.00 85.25 130 ASP A C 1
ATOM 1102 O O . ASP A 1 130 ? -13.769 -5.910 -9.027 1.00 85.25 130 ASP A O 1
ATOM 1106 N N . LEU A 1 131 ? -13.452 -6.223 -6.827 1.00 90.62 131 LEU A N 1
ATOM 1107 C CA . LEU A 1 131 ? -12.524 -7.346 -6.951 1.00 90.62 131 LEU A CA 1
ATOM 1108 C C . LEU A 1 131 ? -13.176 -8.634 -6.410 1.00 90.62 131 LEU A C 1
ATOM 1110 O O . LEU A 1 131 ? -13.265 -8.794 -5.191 1.00 90.62 131 LEU A O 1
ATOM 1114 N N . PRO A 1 132 ? -13.661 -9.542 -7.280 1.00 86.19 132 PRO A N 1
ATOM 1115 C CA . PRO A 1 132 ? -14.331 -10.765 -6.842 1.00 86.19 132 PRO A CA 1
ATOM 1116 C C . PRO A 1 132 ? -13.354 -11.705 -6.124 1.00 86.19 132 PRO A C 1
ATOM 1118 O O . PRO A 1 132 ? -12.171 -11.737 -6.451 1.00 86.19 132 PRO A O 1
ATOM 1121 N N . ASP A 1 133 ? -13.855 -12.481 -5.159 1.00 89.94 133 ASP A N 1
ATOM 1122 C CA . ASP A 1 133 ? -13.095 -13.466 -4.365 1.00 89.94 133 ASP A CA 1
ATOM 1123 C C . ASP A 1 133 ? -11.896 -12.906 -3.558 1.00 89.94 133 ASP A C 1
ATOM 1125 O O . ASP A 1 133 ? -11.085 -13.669 -3.021 1.00 89.94 133 ASP A O 1
ATOM 1129 N N . ILE A 1 134 ? -11.784 -11.578 -3.432 1.00 96.38 134 ILE A N 1
ATOM 1130 C CA . ILE A 1 134 ? -10.685 -10.898 -2.740 1.00 96.38 134 ILE A CA 1
ATOM 1131 C C . ILE A 1 134 ? -11.218 -10.185 -1.499 1.00 96.38 134 ILE A C 1
ATOM 1133 O O . ILE A 1 134 ? -12.091 -9.320 -1.569 1.00 96.38 134 ILE A O 1
ATOM 1137 N N . LYS A 1 135 ? -10.646 -10.514 -0.340 1.00 96.06 135 LYS A N 1
ATOM 1138 C CA . LYS A 1 135 ? -10.906 -9.806 0.912 1.00 96.06 135 LYS A CA 1
ATOM 1139 C C . LYS A 1 135 ? -10.044 -8.560 0.983 1.00 96.06 135 LYS A C 1
ATOM 1141 O O . LYS A 1 135 ? -8.819 -8.629 0.953 1.00 96.06 135 LYS A O 1
ATOM 1146 N N . ARG A 1 136 ? -10.674 -7.399 1.099 1.00 95.69 136 ARG A N 1
ATOM 1147 C CA . ARG A 1 136 ? -9.941 -6.138 1.168 1.00 95.69 136 ARG A CA 1
ATOM 1148 C C . ARG A 1 136 ? -9.570 -5.760 2.583 1.00 95.69 136 A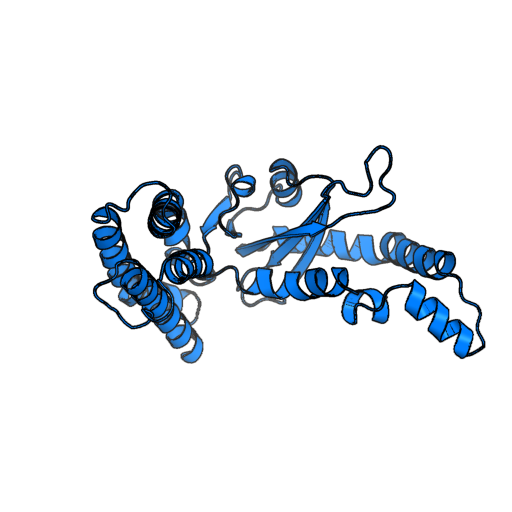RG A C 1
ATOM 1150 O O . ARG A 1 136 ? -10.418 -5.779 3.475 1.00 95.69 136 ARG A O 1
ATOM 1157 N N . CYS A 1 137 ? -8.333 -5.312 2.724 1.00 95.94 137 CYS A N 1
ATOM 1158 C CA . CYS A 1 137 ? -7.815 -4.675 3.918 1.00 95.94 137 CYS A CA 1
ATOM 1159 C C . CYS A 1 137 ? -7.519 -3.202 3.588 1.00 95.94 137 CYS A C 1
ATOM 1161 O O . CYS A 1 137 ? -7.003 -2.872 2.516 1.00 95.94 137 CYS A O 1
ATOM 1163 N N . SER A 1 138 ? -7.973 -2.292 4.448 1.00 96.25 138 SER A N 1
ATOM 1164 C CA . SER A 1 138 ? -7.776 -0.852 4.273 1.00 96.25 138 SER A CA 1
ATOM 1165 C C . SER A 1 138 ? -6.702 -0.316 5.207 1.00 96.25 138 SER A C 1
ATOM 1167 O O . SER A 1 138 ? -6.648 -0.659 6.385 1.00 96.25 138 SER A O 1
ATOM 1169 N N . CYS A 1 139 ? -5.917 0.621 4.683 1.00 96.25 139 CYS A N 1
ATOM 1170 C CA . CYS A 1 139 ? -4.760 1.162 5.378 1.00 96.25 139 CYS A CA 1
ATOM 1171 C C . CYS A 1 139 ? -5.122 2.123 6.523 1.00 96.25 139 CYS A C 1
ATOM 1173 O O . CYS A 1 139 ? -5.586 3.249 6.304 1.00 96.25 139 CYS A O 1
ATOM 1175 N N . TRP A 1 140 ? -4.784 1.747 7.760 1.00 98.00 140 TRP A N 1
ATOM 1176 C CA . TRP A 1 140 ? -4.937 2.619 8.932 1.00 98.00 140 TRP A CA 1
ATOM 1177 C C . TRP A 1 140 ? -3.971 3.808 8.947 1.00 98.00 140 TRP A C 1
ATOM 1179 O O . TRP A 1 140 ? -4.251 4.818 9.599 1.00 98.00 140 TRP A O 1
ATOM 1189 N N . ALA A 1 141 ? -2.859 3.755 8.203 1.00 97.38 141 ALA A N 1
ATOM 1190 C CA . ALA A 1 141 ? -1.966 4.911 8.085 1.00 97.38 141 ALA A CA 1
ATOM 1191 C C . ALA A 1 141 ? -2.664 6.077 7.365 1.00 97.38 141 ALA A C 1
ATOM 1193 O O . ALA A 1 141 ? -2.499 7.231 7.763 1.00 97.38 141 ALA A O 1
ATOM 1194 N N . HIS A 1 142 ? -3.528 5.780 6.387 1.00 96.56 142 HIS A N 1
ATOM 1195 C CA . HIS A 1 142 ? -4.360 6.784 5.726 1.00 96.56 142 HIS A CA 1
ATOM 1196 C C . HIS A 1 142 ? -5.429 7.360 6.656 1.00 96.56 142 HIS A C 1
ATOM 1198 O O . HIS A 1 142 ? -5.619 8.576 6.674 1.00 96.56 142 HIS A O 1
ATOM 1204 N N . VAL A 1 143 ? -6.080 6.523 7.473 1.00 98.00 143 VAL A N 1
ATOM 1205 C CA . VAL A 1 143 ? -7.018 6.995 8.509 1.00 98.00 143 VAL A CA 1
ATOM 1206 C C . VAL A 1 143 ? -6.309 7.978 9.445 1.00 98.00 143 VAL A C 1
ATOM 1208 O O . VAL A 1 143 ? -6.757 9.114 9.615 1.00 98.00 143 VAL A O 1
ATOM 1211 N N . ARG A 1 144 ? -5.142 7.588 9.974 1.00 98.25 144 ARG A N 1
ATOM 1212 C CA . ARG A 1 144 ? -4.321 8.434 10.850 1.00 98.25 144 ARG A CA 1
ATOM 1213 C C . ARG A 1 144 ? -3.909 9.741 10.175 1.00 98.25 144 ARG A C 1
ATOM 1215 O O . ARG A 1 144 ? -3.955 10.793 10.812 1.00 98.25 144 ARG A O 1
ATOM 1222 N N . ARG A 1 145 ? -3.510 9.690 8.900 1.00 97.56 145 ARG A N 1
ATOM 1223 C CA . ARG A 1 145 ? -3.140 10.870 8.109 1.00 97.56 145 ARG A CA 1
ATOM 1224 C C . ARG A 1 145 ? -4.308 11.839 7.975 1.00 97.56 145 ARG A C 1
ATOM 1226 O O . ARG A 1 145 ? -4.122 13.017 8.245 1.00 97.56 145 ARG A O 1
ATOM 1233 N N . TYR A 1 146 ? -5.507 11.363 7.639 1.00 98.12 146 TYR A N 1
ATOM 1234 C CA . TYR A 1 146 ? -6.673 12.241 7.519 1.00 98.12 146 TYR A CA 1
ATOM 1235 C C . TYR A 1 146 ? -7.037 12.936 8.832 1.00 98.12 146 TYR A C 1
ATOM 1237 O O . TYR A 1 146 ? -7.367 14.122 8.815 1.00 98.12 146 TYR A O 1
ATOM 1245 N N . PHE A 1 147 ? -6.943 12.234 9.964 1.00 98.50 147 PHE A N 1
ATOM 1246 C CA . PHE A 1 147 ? -7.120 12.868 11.269 1.00 98.50 147 PHE A CA 1
ATOM 1247 C C . PHE A 1 147 ? -6.006 13.869 11.577 1.00 98.50 147 PHE A C 1
ATOM 1249 O O . PHE A 1 147 ? -6.299 14.962 12.045 1.00 98.50 147 PHE A O 1
ATOM 1256 N N . THR A 1 148 ? -4.754 13.547 11.243 1.00 98.31 148 THR A N 1
ATOM 1257 C CA . THR A 1 148 ? -3.608 14.450 11.432 1.00 98.31 148 THR A CA 1
ATOM 1258 C C . THR A 1 148 ? -3.769 15.731 10.609 1.00 98.31 148 THR A C 1
ATOM 1260 O O . THR A 1 148 ? -3.628 16.825 11.142 1.00 98.31 148 THR A O 1
ATOM 1263 N N . ASP A 1 149 ? -4.152 15.615 9.336 1.00 97.88 149 ASP A N 1
ATOM 1264 C CA . ASP A 1 149 ? -4.384 16.753 8.439 1.00 97.88 149 ASP A CA 1
ATOM 1265 C C . ASP A 1 149 ? -5.543 17.649 8.918 1.00 97.88 149 ASP A C 1
ATOM 1267 O O . ASP A 1 149 ? -5.616 18.825 8.542 1.00 97.88 149 ASP A O 1
ATOM 1271 N N . ALA A 1 150 ? -6.459 17.103 9.726 1.00 98.00 150 ALA A N 1
ATOM 1272 C CA . ALA A 1 150 ? -7.577 17.821 10.328 1.00 98.00 150 ALA A CA 1
ATOM 1273 C C . ALA A 1 150 ? -7.215 18.576 11.618 1.00 98.00 150 ALA A C 1
ATOM 1275 O O . ALA A 1 150 ? -8.036 19.366 12.089 1.00 98.00 150 ALA A O 1
ATOM 1276 N N . ILE A 1 151 ? -6.018 18.371 12.176 1.00 98.12 151 ILE A N 1
ATOM 1277 C CA . ILE A 1 151 ? -5.542 19.097 13.356 1.00 98.12 151 ILE A CA 1
ATOM 1278 C C . ILE A 1 151 ? -5.121 20.518 12.936 1.00 98.12 151 ILE A C 1
ATOM 1280 O O . ILE A 1 151 ? -4.315 20.678 12.014 1.00 98.12 151 ILE A O 1
ATOM 1284 N N . PRO A 1 152 ? -5.639 21.575 13.587 1.00 96.12 152 PRO A N 1
ATOM 1285 C CA . PRO A 1 152 ? -5.140 22.930 13.384 1.00 96.12 152 PRO A CA 1
ATOM 1286 C C . PRO A 1 152 ? -3.668 23.047 13.796 1.00 96.12 152 PRO A C 1
ATOM 1288 O O . PRO A 1 152 ? -3.239 22.461 14.786 1.00 96.12 152 PRO A O 1
ATOM 1291 N N . LYS A 1 153 ? -2.890 23.846 13.065 1.00 95.12 153 LYS A N 1
ATOM 1292 C CA . LYS A 1 153 ? -1.465 24.051 13.357 1.00 95.12 153 LYS A CA 1
ATOM 1293 C C . LYS A 1 153 ? -1.261 24.533 14.803 1.00 95.12 153 LYS A C 1
ATOM 1295 O O . LYS A 1 153 ? -1.915 25.490 15.213 1.00 95.12 153 LYS A O 1
ATOM 1300 N N . GLY A 1 154 ? -0.349 23.905 15.547 1.00 95.19 154 GLY A N 1
ATOM 1301 C CA . GLY A 1 154 ? -0.059 24.260 16.943 1.00 95.19 154 GLY A CA 1
ATOM 1302 C C . GLY A 1 154 ? -1.052 23.692 17.966 1.00 95.19 154 GLY A C 1
ATOM 1303 O O . GLY A 1 154 ? -1.033 24.097 19.128 1.00 95.19 154 GLY A O 1
ATOM 1304 N N . LYS A 1 155 ? -1.953 22.794 17.545 1.00 96.25 155 LYS A N 1
ATOM 1305 C CA . LYS A 1 155 ? -2.956 22.133 18.396 1.00 96.25 155 LYS A CA 1
ATOM 1306 C C . LYS A 1 155 ? -2.749 20.621 18.495 1.00 96.25 155 LYS A C 1
ATOM 1308 O O . LYS A 1 155 ? -3.672 19.889 18.835 1.00 96.25 155 LYS A O 1
ATOM 1313 N N . GLU A 1 156 ? -1.541 20.140 18.221 1.00 94.25 156 GLU A N 1
ATOM 1314 C CA . GLU A 1 156 ? -1.202 18.713 18.144 1.00 94.25 156 GLU A CA 1
ATOM 1315 C C . GLU A 1 156 ? -1.413 17.964 19.471 1.00 94.25 156 GLU A C 1
ATOM 1317 O O . GLU A 1 156 ? -1.623 16.753 19.462 1.00 94.25 156 GLU A O 1
ATOM 1322 N N . TYR A 1 157 ? -1.420 18.686 20.595 1.00 94.19 157 TYR A N 1
ATOM 1323 C CA . TYR A 1 157 ? -1.630 18.147 21.944 1.00 94.19 157 TYR A CA 1
ATOM 1324 C C . TYR A 1 157 ? -2.953 18.597 22.585 1.00 94.19 157 TYR A C 1
ATOM 1326 O O . TYR A 1 157 ? -3.168 18.390 23.777 1.00 94.19 157 TYR A O 1
ATOM 1334 N N . ASP A 1 158 ? -3.848 19.224 21.816 1.00 96.12 158 ASP A N 1
ATOM 1335 C CA . ASP A 1 158 ? -5.161 19.648 22.302 1.00 96.12 158 ASP A CA 1
ATOM 1336 C C . ASP A 1 158 ? -6.149 18.472 22.237 1.00 96.12 158 ASP A C 1
ATOM 1338 O O . ASP A 1 158 ? -6.887 18.289 21.268 1.00 96.12 158 ASP A O 1
ATOM 1342 N N . TYR A 1 159 ? -6.144 17.638 23.280 1.00 93.94 159 TYR A N 1
ATOM 1343 C CA . TYR A 1 159 ? -6.961 16.419 23.367 1.00 93.94 159 TYR A CA 1
ATOM 1344 C C . TYR A 1 159 ? -8.474 16.671 23.448 1.00 93.94 159 TYR A C 1
ATOM 1346 O O . TYR A 1 159 ? -9.254 15.718 23.389 1.00 93.94 159 TYR A O 1
ATOM 1354 N N . SER A 1 160 ? -8.907 17.932 23.550 1.00 94.81 160 SER A N 1
ATOM 1355 C CA . SER A 1 160 ? -10.319 18.295 23.390 1.00 94.81 160 SER A CA 1
ATOM 1356 C C . SER A 1 160 ? -10.781 18.195 21.930 1.00 94.81 160 SER A C 1
ATOM 1358 O O . SER A 1 160 ? -11.972 18.035 21.666 1.00 94.81 160 SER A O 1
ATOM 1360 N N . LEU A 1 161 ? -9.847 18.242 20.970 1.00 97.06 161 LEU A N 1
ATOM 1361 C CA . LEU A 1 161 ? -10.149 18.193 19.545 1.00 97.06 161 LEU A CA 1
ATOM 1362 C C . LEU A 1 161 ? -10.374 16.748 19.066 1.00 97.06 161 LEU A C 1
ATOM 1364 O O . LEU A 1 161 ? -9.469 15.914 19.187 1.00 97.06 161 LEU A O 1
ATOM 1368 N N . PRO A 1 162 ? -11.498 16.454 18.381 1.00 97.75 162 PRO A N 1
ATOM 1369 C CA . PRO A 1 162 ? -11.744 15.128 17.814 1.00 97.75 162 PRO A CA 1
ATOM 1370 C C . PRO A 1 162 ? -10.657 14.647 16.845 1.00 97.75 162 PRO A C 1
ATOM 1372 O O . PRO A 1 162 ? -10.360 13.459 16.766 1.00 97.75 162 PRO A O 1
ATOM 1375 N N . ALA A 1 163 ? -10.019 15.568 16.117 1.00 98.06 163 ALA A N 1
ATOM 1376 C CA . ALA A 1 163 ? -8.919 15.230 15.218 1.00 98.06 163 ALA A CA 1
ATOM 1377 C C . ALA A 1 163 ? -7.723 14.616 15.972 1.00 98.06 163 ALA A C 1
ATOM 1379 O O . ALA A 1 163 ? -7.187 13.592 15.551 1.00 98.06 163 ALA A O 1
ATOM 1380 N N . VAL A 1 164 ? -7.358 15.191 17.123 1.00 98.38 164 VAL A N 1
ATOM 1381 C CA . VAL A 1 164 ? -6.270 14.692 17.979 1.00 98.38 164 VAL A CA 1
ATOM 1382 C C . VAL A 1 164 ? -6.653 13.342 18.592 1.00 98.38 164 VAL A C 1
ATOM 1384 O O . VAL A 1 164 ? -5.859 12.403 18.553 1.00 98.38 164 VAL A O 1
ATOM 1387 N N . GLN A 1 165 ? -7.892 13.201 19.074 1.00 98.38 165 GLN A N 1
ATOM 1388 C CA . GLN A 1 165 ? -8.416 11.937 19.611 1.00 98.38 165 GLN A CA 1
ATOM 1389 C C . GLN A 1 165 ? -8.366 10.805 18.569 1.00 98.38 165 GLN A C 1
ATOM 1391 O O . GLN A 1 165 ? -7.887 9.708 18.863 1.00 98.38 165 GLN A O 1
ATOM 1396 N N . GLY A 1 166 ? -8.768 11.079 17.322 1.00 98.31 166 GLY A N 1
ATOM 1397 C CA . GLY A 1 166 ? -8.671 10.121 16.216 1.00 98.31 166 GLY A CA 1
ATOM 1398 C C . GLY A 1 166 ? -7.229 9.672 15.941 1.00 98.31 166 GLY A C 1
ATOM 1399 O O . GLY A 1 166 ? -6.972 8.480 15.749 1.00 98.31 166 GLY A O 1
ATOM 1400 N N . VAL A 1 167 ? -6.259 10.596 16.004 1.00 98.62 167 VAL A N 1
ATOM 1401 C CA . VAL A 1 167 ? -4.826 10.257 15.915 1.00 98.62 167 VAL A CA 1
ATOM 1402 C C . VAL A 1 167 ? -4.377 9.386 17.088 1.00 98.62 167 VAL A C 1
ATOM 1404 O O . VAL A 1 167 ? -3.591 8.460 16.872 1.00 98.62 167 VAL A O 1
ATOM 1407 N N . GLN A 1 168 ? -4.857 9.630 18.309 1.00 98.44 168 GLN A N 1
ATOM 1408 C CA . GLN A 1 168 ? -4.513 8.802 19.469 1.00 98.44 168 GLN A CA 1
ATOM 1409 C C . GLN A 1 168 ? -5.018 7.366 19.331 1.00 98.44 168 GLN A C 1
ATOM 1411 O O . GLN A 1 168 ? -4.253 6.443 19.602 1.00 98.44 168 GLN A O 1
ATOM 1416 N N . PHE A 1 169 ? -6.258 7.157 18.875 1.00 98.62 169 PHE A N 1
ATOM 1417 C CA . PHE A 1 169 ? -6.772 5.810 18.606 1.00 98.62 169 PHE A CA 1
ATOM 1418 C C . PHE A 1 169 ? -5.889 5.069 17.605 1.00 98.62 169 PHE A C 1
ATOM 1420 O O . PHE A 1 169 ? -5.406 3.978 17.901 1.00 98.62 169 PHE A O 1
ATOM 1427 N N . CYS A 1 170 ? -5.594 5.701 16.466 1.00 98.50 170 CYS A N 1
ATOM 1428 C CA . CYS A 1 170 ? -4.708 5.114 15.466 1.00 98.50 170 CYS A CA 1
ATOM 1429 C C . CYS A 1 170 ? -3.315 4.829 16.042 1.00 98.50 170 CYS A C 1
ATOM 1431 O O . CYS A 1 170 ? -2.731 3.787 15.766 1.00 98.50 170 CYS A O 1
ATOM 1433 N N . SER A 1 171 ? -2.768 5.746 16.845 1.00 98.31 171 SER A N 1
ATOM 1434 C CA . SER A 1 171 ? -1.425 5.593 17.412 1.00 98.31 171 SER A CA 1
ATOM 1435 C C . SER A 1 171 ? -1.364 4.406 18.373 1.00 98.31 171 SER A C 1
ATOM 1437 O O . SER A 1 171 ? -0.440 3.612 18.256 1.00 98.31 171 SER A O 1
ATOM 1439 N N . LYS A 1 172 ? -2.391 4.190 19.207 1.00 98.56 172 LYS A N 1
ATOM 1440 C CA . LYS A 1 172 ? -2.491 2.989 20.054 1.00 98.56 172 LYS A CA 1
ATOM 1441 C C . LYS A 1 172 ? -2.472 1.692 19.235 1.00 98.56 172 LYS A C 1
ATOM 1443 O O . LYS A 1 172 ? -1.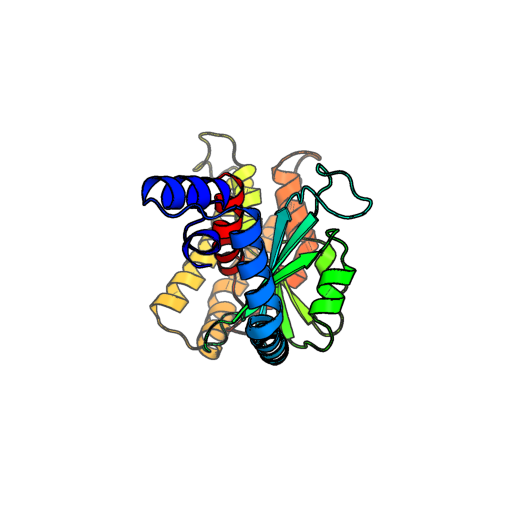767 0.764 19.614 1.00 98.56 172 LYS A O 1
ATOM 1448 N N . LEU A 1 173 ? -3.176 1.637 18.099 1.00 98.62 173 LEU A N 1
ATOM 1449 C CA . LEU A 1 173 ? -3.130 0.474 17.195 1.00 98.62 173 LEU A CA 1
ATOM 1450 C C . LEU A 1 173 ? -1.716 0.247 16.644 1.00 98.62 173 LEU A C 1
ATOM 1452 O O . LEU A 1 173 ? -1.181 -0.855 16.713 1.00 98.62 173 LEU A O 1
ATOM 1456 N N . PHE A 1 174 ? -1.058 1.306 16.164 1.00 98.38 174 PHE A N 1
ATOM 1457 C CA . PHE A 1 174 ? 0.325 1.201 15.693 1.00 98.38 174 PHE A CA 1
ATOM 1458 C C . PHE A 1 174 ? 1.309 0.828 16.809 1.00 98.38 174 PHE A C 1
ATOM 1460 O O . PHE A 1 174 ? 2.340 0.217 16.528 1.00 98.38 174 PHE A O 1
ATOM 1467 N N . ASP A 1 175 ? 1.046 1.202 18.059 1.00 98.62 175 ASP A N 1
ATOM 1468 C CA . ASP A 1 175 ? 1.863 0.819 19.212 1.00 98.62 175 ASP A CA 1
ATOM 1469 C C . ASP A 1 175 ? 1.712 -0.677 19.516 1.00 98.62 175 ASP A C 1
ATOM 1471 O O . ASP A 1 175 ? 2.718 -1.356 19.735 1.00 98.62 175 ASP A O 1
ATOM 1475 N N . CYS A 1 176 ? 0.486 -1.207 19.441 1.00 98.50 176 CYS A N 1
ATOM 1476 C CA . CYS A 1 176 ? 0.199 -2.639 19.526 1.00 98.50 176 CYS A CA 1
ATOM 1477 C C . CYS A 1 176 ? 0.937 -3.435 18.436 1.00 98.50 176 CYS A C 1
ATOM 1479 O O . CYS A 1 176 ? 1.649 -4.390 18.755 1.00 98.50 176 CYS A O 1
ATOM 1481 N N . GLU A 1 177 ? 0.878 -2.997 17.176 1.00 97.81 177 GLU A N 1
ATOM 1482 C CA . GLU A 1 177 ? 1.595 -3.658 16.077 1.00 97.81 177 GLU A CA 1
ATOM 1483 C C . GLU A 1 177 ? 3.120 -3.616 16.268 1.00 97.81 177 GLU A C 1
ATOM 1485 O O . GLU A 1 177 ? 3.808 -4.622 16.065 1.00 97.81 177 GLU A O 1
ATOM 1490 N N . ARG A 1 178 ? 3.675 -2.479 16.722 1.00 98.12 178 ARG A N 1
ATOM 1491 C CA . ARG A 1 178 ? 5.112 -2.379 17.041 1.00 98.12 178 ARG A CA 1
ATOM 1492 C C . ARG A 1 178 ? 5.503 -3.312 18.182 1.00 98.12 178 ARG A C 1
ATOM 1494 O O . ARG A 1 178 ? 6.547 -3.956 18.093 1.00 98.12 178 ARG A O 1
ATOM 1501 N N . TYR A 1 179 ? 4.673 -3.417 19.219 1.00 98.38 179 TYR A N 1
ATOM 1502 C CA . TYR A 1 179 ? 4.887 -4.351 20.320 1.00 98.38 179 TYR A CA 1
ATOM 1503 C C . TYR A 1 179 ? 4.885 -5.804 19.830 1.00 98.38 179 TYR A C 1
ATOM 1505 O O . TYR A 1 179 ? 5.833 -6.542 20.098 1.00 98.38 179 TYR A O 1
ATOM 1513 N N . SER A 1 180 ? 3.863 -6.205 19.065 1.00 97.62 180 SER A N 1
ATOM 1514 C CA . SER A 1 180 ? 3.754 -7.565 18.529 1.00 97.62 180 SER A CA 1
ATOM 1515 C C . SER A 1 180 ? 4.953 -7.926 17.648 1.00 97.62 180 SER A C 1
ATOM 1517 O O . SER A 1 180 ? 5.489 -9.032 17.762 1.00 97.62 180 SER A O 1
ATOM 1519 N N . LYS A 1 181 ? 5.419 -6.984 16.818 1.00 95.56 181 LYS A N 1
ATOM 1520 C CA . LYS A 1 181 ? 6.625 -7.154 16.002 1.00 95.56 181 LYS A CA 1
ATOM 1521 C C . LYS A 1 181 ? 7.885 -7.298 16.857 1.00 95.56 181 LYS A C 1
ATOM 1523 O O . LYS A 1 181 ? 8.665 -8.209 16.616 1.00 95.56 181 LYS A O 1
ATOM 1528 N N . ALA A 1 182 ? 8.074 -6.448 17.868 1.00 97.81 182 ALA A N 1
ATOM 1529 C CA . ALA A 1 182 ? 9.233 -6.514 18.764 1.00 97.81 182 ALA A CA 1
ATOM 1530 C C . ALA A 1 182 ? 9.286 -7.817 19.582 1.00 97.81 182 ALA A C 1
ATOM 1532 O O . ALA A 1 182 ? 10.366 -8.280 19.944 1.00 97.81 182 ALA A O 1
ATOM 1533 N N . LYS A 1 183 ? 8.127 -8.428 19.853 1.00 97.56 183 LYS A N 1
ATOM 1534 C CA . LYS A 1 183 ? 8.012 -9.749 20.484 1.00 97.56 183 LYS A CA 1
ATOM 1535 C C . LYS A 1 183 ? 8.190 -10.924 19.521 1.00 97.56 183 LYS A C 1
ATOM 1537 O O . LYS A 1 183 ? 8.158 -12.060 19.981 1.00 97.56 183 LYS A O 1
ATOM 1542 N N . ASN A 1 184 ? 8.391 -10.672 18.226 1.00 96.00 184 ASN A N 1
ATOM 1543 C CA . ASN A 1 184 ? 8.482 -11.695 17.182 1.00 96.00 184 ASN A CA 1
ATOM 1544 C C . ASN A 1 184 ? 7.284 -12.660 17.187 1.00 96.00 184 ASN A C 1
ATOM 1546 O O . ASN A 1 184 ? 7.455 -13.863 17.008 1.00 96.00 184 ASN A O 1
ATOM 1550 N N . HIS A 1 185 ? 6.070 -12.141 17.407 1.00 97.25 185 HIS A N 1
ATOM 1551 C CA . HIS A 1 185 ? 4.869 -12.973 17.345 1.00 97.25 185 HIS A CA 1
ATOM 1552 C C . HIS A 1 185 ? 4.737 -13.650 15.974 1.00 97.25 185 HIS A C 1
ATOM 1554 O O . HIS A 1 185 ? 4.882 -12.989 14.937 1.00 97.25 185 HIS A O 1
ATOM 1560 N N . THR A 1 186 ? 4.375 -14.936 15.978 1.00 96.69 186 THR A N 1
ATOM 1561 C CA . THR A 1 186 ? 3.888 -15.632 14.776 1.00 96.69 186 THR A CA 1
ATOM 1562 C C . THR A 1 186 ? 2.583 -15.001 14.279 1.00 96.69 186 THR A C 1
ATOM 1564 O O . THR A 1 186 ? 1.980 -14.168 14.963 1.00 96.69 186 THR A O 1
ATOM 1567 N N . ALA A 1 187 ? 2.108 -15.390 13.095 1.00 96.19 187 ALA A N 1
ATOM 1568 C CA . ALA A 1 187 ? 0.836 -14.891 12.575 1.00 96.19 187 ALA A CA 1
ATOM 1569 C C . ALA A 1 187 ? -0.343 -15.235 13.506 1.00 96.19 187 ALA A C 1
ATOM 1571 O O . ALA A 1 187 ? -1.193 -14.388 13.777 1.00 96.19 187 ALA A O 1
ATOM 1572 N N . GLU A 1 188 ? -0.363 -16.438 14.076 1.00 97.12 188 GLU A N 1
ATOM 1573 C CA . GLU A 1 188 ? -1.389 -16.888 15.020 1.00 97.12 188 GLU A CA 1
ATOM 1574 C C . GLU A 1 188 ? -1.334 -16.080 16.320 1.00 97.12 188 GLU A C 1
ATOM 1576 O O . GLU A 1 188 ? -2.357 -15.575 16.782 1.00 97.12 188 GLU A O 1
ATOM 1581 N N . GLN A 1 189 ? -0.134 -15.889 16.879 1.00 98.19 189 GLN A N 1
ATOM 1582 C CA . GLN A 1 189 ? 0.064 -15.081 18.084 1.00 98.19 189 GLN A CA 1
ATOM 1583 C C . GLN A 1 189 ? -0.309 -13.615 17.851 1.00 98.19 189 GLN A C 1
ATOM 1585 O O . GLN A 1 189 ? -0.925 -12.989 18.712 1.00 98.19 189 GLN A O 1
ATOM 1590 N N . ARG A 1 190 ? 0.027 -13.056 16.681 1.00 98.12 190 ARG A N 1
ATOM 1591 C CA . ARG A 1 190 ? -0.354 -11.692 16.302 1.00 98.12 190 ARG A CA 1
ATOM 1592 C C . ARG A 1 190 ? -1.865 -11.562 16.193 1.00 98.12 190 ARG A C 1
ATOM 1594 O O . ARG A 1 190 ? -2.420 -10.630 16.760 1.00 98.12 190 ARG A O 1
ATOM 1601 N N . LYS A 1 191 ? -2.538 -12.504 15.529 1.00 98.19 191 LYS A N 1
ATOM 1602 C CA . LYS A 1 191 ? -4.002 -12.530 15.448 1.00 98.19 191 LYS A CA 1
ATOM 1603 C C . LYS A 1 191 ? -4.634 -12.568 16.840 1.00 98.19 191 LYS A C 1
ATOM 1605 O O . LYS A 1 191 ? -5.504 -11.752 17.127 1.00 98.19 191 LYS A O 1
ATOM 1610 N N . GLN A 1 192 ? -4.176 -13.465 17.712 1.00 98.50 192 GLN A N 1
ATOM 1611 C CA . GLN A 1 192 ? -4.701 -13.564 19.074 1.00 98.50 192 GLN A CA 1
ATOM 1612 C C . GLN A 1 192 ? -4.478 -12.262 19.857 1.00 98.50 192 GLN A C 1
ATOM 1614 O O . GLN A 1 192 ? -5.410 -11.717 20.443 1.00 98.50 192 GLN A O 1
ATOM 1619 N N . PHE A 1 193 ? -3.269 -11.703 19.784 1.00 98.56 193 PHE A N 1
ATOM 1620 C CA . PHE A 1 193 ? -2.934 -10.428 20.413 1.00 98.56 193 PHE A CA 1
ATOM 1621 C C . PHE A 1 193 ? -3.812 -9.274 19.906 1.00 98.56 193 PHE A C 1
ATOM 1623 O O . PHE A 1 193 ? -4.303 -8.482 20.709 1.00 98.56 193 PHE A O 1
ATOM 1630 N N . ARG A 1 194 ? -4.067 -9.197 18.594 1.00 98.50 194 ARG A N 1
ATOM 1631 C CA . ARG A 1 194 ? -4.977 -8.208 17.996 1.00 98.50 194 ARG A CA 1
ATOM 1632 C C . ARG A 1 194 ? -6.393 -8.343 18.552 1.00 98.50 194 ARG A C 1
ATOM 1634 O O . ARG A 1 194 ? -6.998 -7.345 18.936 1.00 98.50 194 ARG A O 1
ATOM 1641 N N . LEU A 1 195 ? -6.917 -9.565 18.646 1.00 98.56 195 LEU A N 1
ATOM 1642 C CA . LEU A 1 195 ? -8.251 -9.808 19.202 1.00 98.56 195 LEU A CA 1
ATOM 1643 C C . LEU A 1 195 ? -8.349 -9.426 20.687 1.00 98.56 195 LEU A C 1
ATOM 1645 O O . LEU A 1 195 ? -9.389 -8.934 21.114 1.00 98.56 195 LEU A O 1
ATOM 1649 N N . GLU A 1 196 ? -7.280 -9.604 21.462 1.00 98.31 196 GLU A N 1
ATOM 1650 C CA . GLU A 1 196 ? -7.256 -9.262 22.888 1.00 98.31 196 GLU A CA 1
ATOM 1651 C C . GLU A 1 196 ? -7.006 -7.774 23.165 1.00 98.31 196 GLU A C 1
ATOM 1653 O O . GLU A 1 196 ? -7.555 -7.223 24.120 1.00 98.31 196 GLU A O 1
ATOM 1658 N N . LYS A 1 197 ? -6.133 -7.125 22.384 1.00 98.38 197 LYS A N 1
ATOM 1659 C CA . LYS A 1 197 ? -5.632 -5.771 22.675 1.00 98.38 197 LYS A CA 1
ATOM 1660 C C . LYS A 1 197 ? -6.148 -4.710 21.719 1.00 98.38 197 LYS A C 1
ATOM 1662 O O . LYS A 1 197 ? -6.469 -3.614 22.165 1.00 98.38 197 LYS A O 1
ATOM 1667 N N . GLU A 1 198 ? -6.245 -5.015 20.430 1.00 98.50 198 GLU A N 1
ATOM 1668 C CA . GLU A 1 198 ? -6.631 -4.037 19.408 1.00 98.50 198 GLU A CA 1
ATOM 1669 C C . GLU A 1 198 ? -8.138 -3.991 19.185 1.00 98.50 198 GLU A C 1
ATOM 1671 O O . GLU A 1 198 ? -8.691 -2.903 19.044 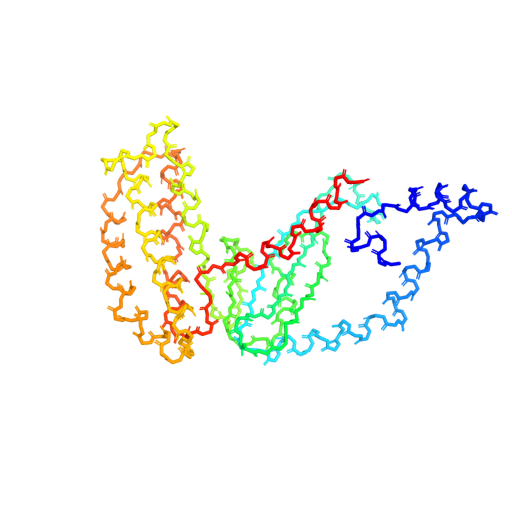1.00 98.50 198 GLU A O 1
ATOM 1676 N N . LYS A 1 199 ? -8.833 -5.133 19.229 1.00 98.44 199 LYS A N 1
ATOM 1677 C CA . LYS A 1 199 ? -10.293 -5.175 19.065 1.00 98.44 199 LYS A CA 1
ATOM 1678 C C . LYS A 1 199 ? -11.034 -4.261 20.060 1.00 98.44 199 LYS A C 1
ATOM 1680 O O . LYS A 1 199 ? -11.868 -3.490 19.589 1.00 98.44 199 LYS A O 1
ATOM 1685 N N . PRO A 1 200 ? -10.703 -4.215 21.368 1.00 98.62 200 PRO A N 1
ATOM 1686 C CA . PRO A 1 200 ? -11.328 -3.255 22.284 1.00 98.62 200 PRO A CA 1
ATOM 1687 C C . PRO A 1 200 ? -11.034 -1.786 21.932 1.00 98.62 200 PRO A C 1
ATOM 1689 O O . PRO A 1 200 ? -11.890 -0.918 22.102 1.00 98.62 200 PRO A O 1
ATOM 1692 N N . ILE A 1 201 ? -9.833 -1.486 21.415 1.00 98.62 201 ILE A N 1
ATOM 1693 C CA . ILE A 1 201 ? -9.467 -0.135 20.951 1.00 98.62 201 ILE A CA 1
ATOM 1694 C C . ILE A 1 201 ? -10.313 0.244 19.735 1.00 98.62 201 ILE A C 1
ATOM 1696 O O . ILE A 1 201 ? -10.795 1.372 19.657 1.00 98.62 201 ILE A O 1
ATOM 1700 N N . LEU A 1 202 ? -10.505 -0.691 18.805 1.00 98.62 202 LEU A N 1
ATOM 1701 C CA . LEU A 1 202 ? -11.321 -0.506 17.611 1.00 98.62 202 LEU A CA 1
ATOM 1702 C C . LEU A 1 202 ? -12.794 -0.312 17.962 1.00 98.62 202 LEU A C 1
ATOM 1704 O O . LEU A 1 202 ? -13.413 0.617 17.462 1.00 98.62 202 LEU A O 1
ATOM 1708 N N . GLU A 1 203 ? -13.352 -1.129 18.853 1.00 98.50 203 GLU A N 1
ATOM 1709 C CA . GLU A 1 203 ? -14.728 -0.967 19.338 1.00 98.50 203 GLU A CA 1
ATOM 1710 C C . GLU A 1 203 ? -14.935 0.414 19.974 1.00 98.50 203 GLU A C 1
ATOM 1712 O O . GLU A 1 203 ? -15.888 1.119 19.634 1.00 98.50 203 GLU A O 1
ATOM 1717 N N . ALA A 1 204 ? -13.997 0.856 20.818 1.00 98.56 204 ALA A N 1
ATOM 1718 C CA . ALA A 1 204 ? -14.016 2.202 21.381 1.00 98.56 204 ALA A CA 1
ATOM 1719 C C . ALA A 1 204 ? -13.880 3.294 20.303 1.00 98.56 204 ALA A C 1
ATOM 1721 O O . ALA A 1 204 ? -14.604 4.289 20.355 1.00 98.56 204 ALA A O 1
ATOM 1722 N N . PHE A 1 205 ? -12.999 3.107 19.315 1.00 98.69 205 PHE A N 1
ATOM 1723 C CA . PHE A 1 205 ? -12.836 4.028 18.190 1.00 98.69 205 PHE A CA 1
ATOM 1724 C C . PHE A 1 205 ? -14.127 4.157 17.382 1.00 98.69 205 PHE A C 1
ATOM 1726 O O . PHE A 1 205 ? -14.534 5.275 17.093 1.00 98.69 205 PHE A O 1
ATOM 1733 N N . TRP A 1 206 ? -14.799 3.053 17.047 1.00 98.56 206 TRP A N 1
ATOM 1734 C CA . TRP A 1 206 ? -16.037 3.087 16.266 1.00 98.56 206 TRP A CA 1
ATOM 1735 C C . TRP A 1 206 ? -17.182 3.739 17.038 1.00 98.56 206 TRP A C 1
ATOM 1737 O O . TRP A 1 206 ? -17.845 4.617 16.493 1.00 98.56 206 TRP A O 1
ATOM 1747 N N . ASN A 1 207 ? -17.350 3.397 18.318 1.00 98.31 207 ASN A N 1
ATOM 1748 C CA . ASN A 1 207 ? -18.349 4.037 19.177 1.00 98.31 207 ASN A CA 1
ATOM 1749 C C . ASN A 1 207 ? -18.115 5.550 19.286 1.00 98.31 207 ASN A C 1
ATOM 1751 O O . ASN A 1 207 ? -19.058 6.336 19.216 1.00 98.31 207 ASN A O 1
ATOM 1755 N N . TRP A 1 208 ? -16.855 5.969 19.425 1.00 98.44 208 TRP A N 1
ATOM 1756 C CA . TRP A 1 208 ? -16.476 7.379 19.417 1.00 98.44 208 TRP A CA 1
ATOM 1757 C C . TRP A 1 208 ? -16.714 8.036 18.049 1.00 98.44 208 TRP A C 1
ATOM 1759 O O . TRP A 1 208 ? -17.227 9.154 17.984 1.00 98.44 208 TRP A O 1
ATOM 1769 N N . LEU A 1 209 ? -16.371 7.356 16.952 1.00 98.19 209 LEU A N 1
ATOM 1770 C CA . LEU A 1 209 ? -16.501 7.869 15.589 1.00 98.19 209 LEU A CA 1
ATOM 1771 C C . LEU A 1 209 ? -17.970 8.122 15.226 1.00 98.19 209 LEU A C 1
ATOM 1773 O O . LEU A 1 209 ? -18.290 9.155 14.638 1.00 98.19 209 LEU A O 1
ATOM 1777 N N . ASP A 1 210 ? -18.865 7.227 15.645 1.00 96.94 210 ASP A N 1
ATOM 1778 C CA . ASP A 1 210 ? -20.309 7.309 15.396 1.00 96.94 210 ASP A CA 1
ATOM 1779 C C . ASP A 1 210 ? -20.989 8.461 16.153 1.00 96.94 210 ASP A C 1
ATOM 1781 O O . ASP A 1 210 ? -22.091 8.884 15.789 1.00 96.94 210 ASP A O 1
ATOM 1785 N N . GLN A 1 211 ? -20.324 9.036 17.158 1.00 96.94 211 GLN A N 1
ATOM 1786 C CA . GLN A 1 211 ? -20.771 10.242 17.864 1.00 96.94 211 GLN A CA 1
ATOM 1787 C C . GLN A 1 211 ? -20.295 11.537 17.194 1.00 96.94 211 GLN A C 1
ATOM 1789 O O . GLN A 1 211 ? -20.824 12.610 17.485 1.00 96.94 211 GLN A O 1
ATOM 1794 N N . GLN A 1 212 ? -19.334 11.471 16.268 1.00 96.94 212 GLN A N 1
ATOM 1795 C CA . GLN A 1 212 ? -18.803 12.669 15.625 1.00 96.94 212 GLN A CA 1
ATOM 1796 C C . GLN A 1 212 ? -19.835 13.281 14.671 1.00 96.94 212 GLN A C 1
ATOM 1798 O O . GLN A 1 212 ? -20.430 12.604 13.829 1.00 96.94 212 GLN A O 1
ATOM 1803 N N . ARG A 1 213 ? -20.048 14.594 14.782 1.00 95.50 213 ARG A N 1
ATOM 1804 C CA . ARG A 1 213 ? -20.928 15.380 13.898 1.00 95.50 213 ARG A CA 1
ATOM 1805 C C . ARG A 1 213 ? -20.152 16.557 13.295 1.00 95.50 213 ARG A C 1
ATOM 1807 O O . ARG A 1 213 ? -20.422 17.706 13.633 1.00 95.50 213 ARG A O 1
ATOM 1814 N N . PRO A 1 214 ? -19.134 16.299 12.453 1.00 96.25 214 PRO A N 1
ATOM 1815 C CA . PRO A 1 214 ? -18.326 17.367 11.883 1.00 96.25 214 PRO A CA 1
ATOM 1816 C C . PRO A 1 214 ? -19.110 18.167 10.838 1.00 96.25 214 PRO A C 1
ATOM 1818 O O . PRO A 1 214 ? -19.892 17.615 10.061 1.00 96.25 214 PRO A O 1
ATOM 1821 N N . ASN A 1 215 ? -18.834 19.468 10.757 1.00 95.38 215 ASN A N 1
ATOM 1822 C CA . ASN A 1 215 ? -19.392 20.319 9.709 1.00 95.38 215 ASN A CA 1
ATOM 1823 C C . ASN A 1 215 ? -18.958 19.820 8.322 1.00 95.38 215 ASN A C 1
ATOM 1825 O O . ASN A 1 215 ? -17.782 19.498 8.101 1.00 95.38 215 ASN A O 1
ATOM 1829 N N . LYS A 1 216 ? -19.904 19.776 7.377 1.00 95.19 216 LYS A N 1
ATOM 1830 C CA . LYS A 1 216 ? -19.648 19.359 5.990 1.00 95.19 216 LYS A CA 1
ATOM 1831 C C . LYS A 1 216 ? -18.530 20.206 5.368 1.00 95.19 216 LYS A C 1
ATOM 1833 O O . LYS A 1 216 ? -18.419 21.397 5.634 1.00 95.19 216 LYS A O 1
ATOM 1838 N N . GLY A 1 217 ? -17.689 19.575 4.550 1.00 94.06 217 GLY A N 1
ATOM 1839 C CA . GLY A 1 217 ? -16.564 20.233 3.873 1.00 94.06 217 GLY A CA 1
ATOM 1840 C C . GLY A 1 217 ? -15.306 20.431 4.729 1.00 94.06 217 GLY A C 1
ATOM 1841 O O . GLY A 1 217 ? -14.260 20.783 4.191 1.00 94.06 217 GLY A O 1
ATOM 1842 N N . THR A 1 218 ? -15.354 20.160 6.038 1.00 97.44 218 THR A N 1
ATOM 1843 C CA . THR A 1 218 ? -14.156 20.226 6.889 1.00 97.44 218 THR A CA 1
ATOM 1844 C C . THR A 1 218 ? -13.221 19.035 6.666 1.00 97.44 218 THR A C 1
ATOM 1846 O O . THR A 1 218 ? -13.634 17.946 6.257 1.00 97.44 218 THR A O 1
ATOM 1849 N N . ARG A 1 219 ? -11.936 19.208 7.003 1.00 97.81 219 ARG A N 1
ATOM 1850 C CA . ARG A 1 219 ? -10.962 18.102 7.003 1.00 97.81 219 ARG A CA 1
ATOM 1851 C C . ARG A 1 219 ? -11.350 16.992 7.985 1.00 97.81 219 ARG A C 1
ATOM 1853 O O . ARG A 1 219 ? -11.171 15.822 7.666 1.00 97.81 219 ARG A O 1
ATOM 1860 N N . LEU A 1 220 ? -11.956 17.347 9.121 1.00 98.12 220 LEU A N 1
ATOM 1861 C CA . LEU A 1 220 ? -12.491 16.370 10.069 1.00 98.12 220 LEU A CA 1
ATOM 1862 C C . LEU A 1 220 ? -13.639 15.560 9.450 1.00 98.12 220 LEU A C 1
ATOM 1864 O O . LEU A 1 220 ? -13.637 14.339 9.567 1.00 98.12 220 LEU A O 1
ATOM 1868 N N . ALA A 1 221 ? -14.567 16.199 8.726 1.00 98.19 221 ALA A N 1
ATOM 1869 C CA . ALA A 1 221 ? -15.611 15.477 7.995 1.00 98.19 221 ALA A CA 1
ATOM 1870 C C . ALA A 1 221 ? -15.023 14.509 6.963 1.00 98.19 221 ALA A C 1
ATOM 1872 O O . ALA A 1 221 ? -15.500 13.385 6.838 1.00 98.19 221 ALA A O 1
ATOM 1873 N N . LYS A 1 222 ? -13.946 14.899 6.270 1.00 97.75 222 LYS A N 1
ATOM 1874 C CA . LYS A 1 222 ? -13.227 13.993 5.365 1.00 97.75 222 LYS A CA 1
ATOM 1875 C C . LYS A 1 222 ? -12.654 12.779 6.106 1.00 97.75 222 LYS A C 1
ATOM 1877 O O . LYS A 1 222 ? -12.816 11.668 5.615 1.00 97.75 222 LYS A O 1
ATOM 1882 N N . ALA A 1 223 ? -12.029 12.976 7.269 1.00 97.94 223 ALA A N 1
ATOM 1883 C CA . ALA A 1 223 ? -11.470 11.891 8.080 1.00 97.94 223 ALA A CA 1
ATOM 1884 C C . ALA A 1 223 ? -12.546 10.919 8.587 1.00 97.94 223 ALA A C 1
ATOM 1886 O O . ALA A 1 223 ? -12.420 9.709 8.399 1.00 97.94 223 ALA A O 1
ATOM 1887 N N . VAL A 1 224 ? -13.632 11.456 9.153 1.00 98.25 224 VAL A N 1
ATOM 1888 C CA . VAL A 1 224 ? -14.763 10.667 9.664 1.00 98.25 224 VAL A CA 1
ATOM 1889 C C . VAL A 1 224 ? -15.411 9.861 8.540 1.00 98.25 224 VAL A C 1
ATOM 1891 O O . VAL A 1 224 ? -15.494 8.637 8.635 1.00 98.25 224 VAL A O 1
ATOM 1894 N N . ASN A 1 225 ? -15.757 10.511 7.424 1.00 97.00 225 ASN A N 1
ATOM 1895 C CA . ASN A 1 225 ? -16.352 9.837 6.270 1.00 97.00 225 ASN A CA 1
ATOM 1896 C C . ASN A 1 225 ? -15.406 8.791 5.665 1.00 97.00 225 ASN A C 1
ATOM 1898 O O . ASN A 1 225 ? -15.855 7.753 5.182 1.00 97.00 225 ASN A O 1
ATOM 1902 N N . TYR A 1 226 ? -14.095 9.051 5.644 1.00 96.81 226 TYR A N 1
ATOM 1903 C CA . TYR A 1 226 ? -13.125 8.101 5.106 1.00 96.81 226 TYR A CA 1
ATOM 1904 C C . TYR A 1 226 ? -13.120 6.791 5.900 1.00 96.81 226 TYR A C 1
ATOM 1906 O O . TYR A 1 226 ? -13.161 5.724 5.281 1.00 96.81 226 TYR A O 1
ATOM 1914 N N . ALA A 1 227 ? -13.101 6.884 7.234 1.00 97.38 227 ALA A N 1
ATOM 1915 C CA . ALA A 1 227 ? -13.109 5.733 8.130 1.00 97.38 227 ALA A CA 1
ATOM 1916 C C . ALA A 1 227 ? -14.466 5.007 8.135 1.00 97.38 227 ALA A C 1
ATOM 1918 O O . ALA A 1 227 ? -14.493 3.792 7.966 1.00 97.38 227 ALA A O 1
ATOM 1919 N N . GLN A 1 228 ? -15.589 5.730 8.247 1.00 96.62 228 GLN A N 1
ATOM 1920 C CA . GLN A 1 228 ? -16.932 5.127 8.276 1.00 96.62 228 GLN A CA 1
ATOM 1921 C C . GLN A 1 228 ? -17.237 4.315 7.013 1.00 96.62 228 GLN A C 1
ATOM 1923 O O . GLN A 1 228 ? -17.676 3.173 7.105 1.00 96.62 228 GLN A O 1
ATOM 1928 N N . ASN A 1 229 ? -16.912 4.854 5.834 1.00 95.25 229 ASN A N 1
ATOM 1929 C CA . ASN A 1 229 ? -17.127 4.165 4.555 1.00 95.25 229 ASN A CA 1
ATOM 1930 C C . ASN A 1 229 ? -16.248 2.916 4.360 1.00 95.25 229 ASN A C 1
ATOM 1932 O O . ASN A 1 229 ? -16.361 2.245 3.337 1.00 95.25 229 ASN A O 1
ATOM 1936 N N . ARG A 1 230 ? -15.317 2.646 5.280 1.00 95.31 230 ARG A N 1
ATOM 1937 C CA . ARG A 1 230 ? -14.349 1.545 5.205 1.00 95.31 230 ARG A CA 1
ATOM 1938 C C . ARG A 1 230 ? -14.316 0.728 6.487 1.00 95.31 230 A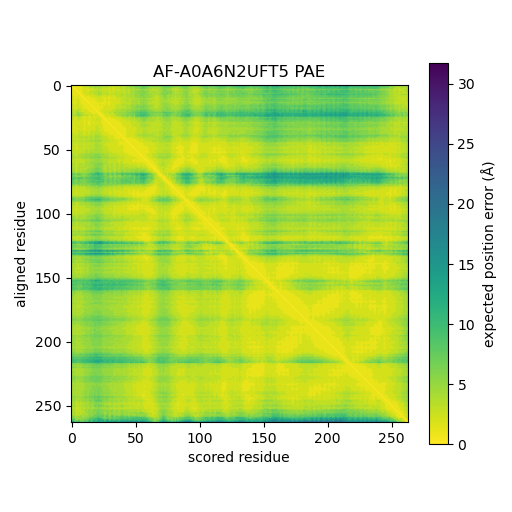RG A C 1
ATOM 1940 O O . ARG A 1 230 ? -13.339 0.026 6.707 1.00 95.31 230 ARG A O 1
ATOM 1947 N N . LYS A 1 231 ? -15.342 0.816 7.340 1.00 96.50 231 LYS A N 1
ATOM 1948 C CA . LYS A 1 231 ? -15.370 0.103 8.624 1.00 96.50 231 LYS A CA 1
ATOM 1949 C C . LYS A 1 231 ? -15.066 -1.382 8.439 1.00 96.50 231 LYS A C 1
ATOM 1951 O O . LYS A 1 231 ? -14.129 -1.878 9.052 1.00 96.50 231 LYS A O 1
ATOM 1956 N N . ASP A 1 232 ? -15.765 -2.046 7.524 1.00 95.25 232 ASP A N 1
ATOM 1957 C CA . ASP A 1 232 ? -15.594 -3.483 7.299 1.00 95.25 232 ASP A CA 1
ATOM 1958 C C . ASP A 1 232 ? -14.174 -3.821 6.820 1.00 95.25 232 ASP A C 1
ATOM 1960 O O . ASP A 1 232 ? -13.502 -4.663 7.410 1.00 95.25 232 ASP A O 1
ATOM 1964 N N . THR A 1 233 ? -13.653 -3.092 5.828 1.00 96.50 233 THR A N 1
ATOM 1965 C CA . THR A 1 233 ? -12.310 -3.342 5.278 1.00 96.50 233 THR A CA 1
ATOM 1966 C C . THR A 1 233 ? -11.173 -2.915 6.211 1.00 96.50 233 THR A C 1
ATOM 1968 O O . THR A 1 233 ? -10.078 -3.468 6.140 1.00 96.50 233 THR A O 1
ATOM 1971 N N . LEU A 1 234 ? -11.406 -1.951 7.106 1.00 97.75 234 LEU A N 1
ATOM 1972 C CA . LEU A 1 234 ? -10.475 -1.561 8.171 1.00 97.75 234 LEU A CA 1
ATOM 1973 C C . LEU A 1 234 ? -10.424 -2.594 9.303 1.00 97.75 234 LEU A C 1
ATOM 1975 O O . LEU A 1 234 ? -9.463 -2.589 10.068 1.00 97.75 234 LEU A O 1
ATOM 1979 N N . MET A 1 235 ? -11.422 -3.475 9.413 1.00 97.88 235 MET A N 1
ATOM 1980 C CA . MET A 1 235 ? -11.470 -4.550 10.410 1.00 97.88 235 MET A CA 1
ATOM 1981 C C . MET A 1 235 ? -10.913 -5.879 9.880 1.00 97.88 235 MET A C 1
ATOM 1983 O O . MET A 1 235 ? -10.478 -6.707 10.680 1.00 97.88 235 MET A O 1
ATOM 1987 N N . THR A 1 236 ? -10.855 -6.076 8.557 1.00 97.50 236 THR A N 1
ATOM 1988 C CA . THR A 1 236 ? -10.395 -7.325 7.915 1.00 97.50 236 THR A CA 1
ATOM 1989 C C . THR A 1 236 ? -9.012 -7.788 8.384 1.00 97.50 236 THR A C 1
ATOM 1991 O O . THR A 1 236 ? -8.760 -8.988 8.469 1.00 97.50 236 THR A O 1
ATOM 1994 N N . TYR A 1 237 ? -8.102 -6.873 8.739 1.00 97.31 237 TYR A N 1
ATOM 1995 C CA . TYR A 1 237 ? -6.752 -7.247 9.183 1.00 97.31 237 TYR A CA 1
ATOM 1996 C C . TYR A 1 237 ? -6.735 -8.067 10.493 1.00 97.31 237 TYR A C 1
ATOM 1998 O O . TYR A 1 237 ? -5.744 -8.735 10.793 1.00 97.31 237 TYR A O 1
ATOM 2006 N N . LEU A 1 238 ? -7.827 -8.053 11.267 1.00 98.00 238 LEU A N 1
ATOM 2007 C CA . LEU A 1 238 ? -7.994 -8.893 12.457 1.00 98.00 238 LEU A CA 1
ATOM 2008 C C . LEU A 1 238 ? -8.234 -10.370 12.115 1.00 98.00 238 LEU A C 1
ATOM 2010 O O . LEU A 1 238 ? -8.058 -11.238 12.971 1.00 98.00 238 LEU A O 1
ATOM 2014 N N . GLU A 1 239 ? -8.659 -10.678 10.888 1.00 97.50 239 GLU A N 1
ATOM 2015 C CA . GLU A 1 239 ? -8.999 -12.045 10.488 1.00 97.50 239 GLU A CA 1
ATOM 2016 C C . GLU A 1 239 ? -7.767 -12.957 10.411 1.00 97.50 239 GLU A C 1
ATOM 2018 O O . GLU A 1 239 ? -7.882 -14.170 10.629 1.00 97.50 239 GLU A O 1
ATOM 2023 N N . ASP A 1 240 ? -6.591 -12.388 10.131 1.00 97.19 240 ASP A N 1
ATOM 2024 C CA . ASP A 1 240 ? -5.356 -13.124 9.881 1.00 97.19 240 ASP A CA 1
ATOM 2025 C C . ASP A 1 240 ? -4.110 -12.284 10.220 1.00 97.19 240 ASP A C 1
ATOM 2027 O O . ASP A 1 240 ? -4.005 -11.116 9.847 1.00 97.19 240 ASP A O 1
ATOM 2031 N N . GLY A 1 241 ? -3.140 -12.875 10.925 1.00 96.44 241 GLY A N 1
ATOM 2032 C CA . GLY A 1 241 ? -1.943 -12.168 11.389 1.00 96.44 241 GLY A CA 1
ATOM 2033 C C . GLY A 1 241 ? -0.961 -11.770 10.287 1.00 96.44 241 GLY A C 1
ATOM 2034 O O . GLY A 1 241 ? -0.099 -10.927 10.531 1.00 96.44 241 GLY A O 1
ATOM 2035 N N . HIS A 1 242 ? -1.076 -12.328 9.082 1.00 95.94 242 HIS A N 1
ATOM 2036 C CA . HIS A 1 242 ? -0.273 -11.906 7.929 1.00 95.94 242 HIS A CA 1
ATOM 2037 C C . HIS A 1 242 ? -0.808 -10.641 7.248 1.00 95.94 242 HIS A C 1
ATOM 2039 O O . HIS A 1 242 ? -0.082 -10.001 6.485 1.00 95.94 242 HIS A O 1
ATOM 2045 N N . CYS A 1 243 ? -2.060 -10.256 7.520 1.00 96.50 243 CYS A N 1
ATOM 2046 C CA . CYS A 1 243 ? -2.583 -8.971 7.078 1.00 96.50 243 CYS A CA 1
ATOM 2047 C C . CYS A 1 243 ? -1.861 -7.845 7.822 1.00 96.50 243 CYS A C 1
ATOM 2049 O O . CYS A 1 243 ? -1.751 -7.860 9.053 1.00 96.50 243 CYS A O 1
ATOM 2051 N N . SER A 1 244 ? -1.389 -6.856 7.079 1.00 94.38 244 SER A N 1
ATOM 2052 C CA . SER A 1 244 ? -0.747 -5.676 7.647 1.00 94.38 244 SER A CA 1
ATOM 2053 C C . SER A 1 244 ? -1.789 -4.657 8.096 1.00 94.38 244 SER A C 1
ATOM 2055 O O . SER A 1 244 ? -2.845 -4.538 7.488 1.00 94.38 244 SER A O 1
ATOM 2057 N N . LEU A 1 245 ? -1.469 -3.871 9.127 1.00 96.44 245 LEU A N 1
ATOM 2058 C CA . LEU A 1 245 ? -2.301 -2.736 9.549 1.00 96.44 245 LEU A CA 1
ATOM 2059 C C . LEU A 1 245 ? -2.240 -1.559 8.544 1.00 96.44 245 LEU A C 1
ATOM 2061 O O . LEU A 1 245 ? -3.095 -0.672 8.538 1.00 96.44 245 LEU A O 1
ATOM 2065 N N . SER A 1 246 ? -1.192 -1.505 7.716 1.00 95.62 246 SER A N 1
ATOM 2066 C CA . SER A 1 246 ? -0.967 -0.408 6.773 1.00 95.62 246 SER A CA 1
ATOM 2067 C C . SER A 1 246 ? -0.319 -0.857 5.470 1.00 95.62 246 SER A C 1
ATOM 2069 O O . SER A 1 246 ? 0.582 -1.697 5.483 1.00 95.62 246 SER A O 1
ATOM 2071 N N . ASN A 1 247 ? -0.647 -0.148 4.394 1.00 94.50 247 ASN A N 1
ATOM 2072 C CA . ASN A 1 247 ? -0.039 -0.266 3.070 1.00 94.50 247 ASN A CA 1
ATOM 2073 C C . ASN A 1 247 ? 1.324 0.454 2.913 1.00 94.50 247 ASN A C 1
ATOM 2075 O O . ASN A 1 247 ? 1.839 0.582 1.804 1.00 94.50 247 ASN A O 1
ATOM 2079 N N . ASN A 1 248 ? 1.948 0.917 4.006 1.00 94.44 248 ASN A N 1
ATOM 2080 C CA . ASN A 1 248 ? 3.189 1.711 3.966 1.00 94.44 248 ASN A CA 1
ATOM 2081 C C . ASN A 1 248 ? 4.337 1.026 3.203 1.00 94.44 248 ASN A C 1
ATOM 2083 O O . ASN A 1 248 ? 5.216 1.693 2.665 1.00 94.44 248 ASN A O 1
ATOM 2087 N N . LEU A 1 249 ? 4.370 -0.309 3.172 1.00 94.12 249 LEU A N 1
ATOM 2088 C CA . LEU A 1 249 ? 5.380 -1.049 2.417 1.00 94.12 249 LEU A CA 1
ATOM 2089 C C . LEU A 1 249 ? 5.243 -0.833 0.901 1.00 94.12 249 LEU A C 1
ATOM 2091 O O . LEU A 1 249 ? 6.260 -0.717 0.219 1.00 94.12 249 LEU A O 1
ATOM 2095 N N . SER A 1 250 ? 4.015 -0.744 0.382 1.00 94.56 250 SER A N 1
ATOM 2096 C CA . SER A 1 250 ? 3.760 -0.416 -1.026 1.00 94.56 250 SER A CA 1
ATOM 2097 C C . SER A 1 250 ? 4.098 1.046 -1.311 1.00 94.56 250 SER A C 1
ATOM 2099 O O . SER A 1 250 ? 4.851 1.323 -2.241 1.00 94.56 250 SER A O 1
ATOM 2101 N N . GLU A 1 251 ? 3.675 1.967 -0.441 1.00 90.81 251 GLU A N 1
ATOM 2102 C CA . GLU A 1 251 ? 4.007 3.397 -0.565 1.00 90.81 251 GLU A CA 1
ATOM 2103 C C . GLU A 1 251 ? 5.530 3.640 -0.556 1.00 90.81 251 GLU A C 1
ATOM 2105 O O . GLU A 1 251 ? 6.072 4.459 -1.302 1.00 90.81 251 GLU A O 1
ATOM 2110 N N . ASN A 1 252 ? 6.272 2.898 0.268 1.00 92.62 252 ASN A N 1
ATOM 2111 C CA . ASN A 1 252 ? 7.731 2.982 0.297 1.00 92.62 252 ASN A CA 1
ATOM 2112 C C . ASN A 1 252 ? 8.369 2.411 -0.973 1.00 92.62 252 ASN A C 1
ATOM 2114 O O . ASN A 1 252 ? 9.364 2.955 -1.447 1.00 92.62 252 ASN A O 1
ATOM 2118 N N . ALA A 1 253 ? 7.802 1.344 -1.533 1.00 93.62 253 ALA A N 1
ATOM 2119 C CA . ALA A 1 253 ? 8.279 0.748 -2.773 1.00 93.62 253 ALA A CA 1
ATOM 2120 C C . ALA A 1 253 ? 7.982 1.625 -4.001 1.00 93.62 253 ALA A C 1
ATOM 2122 O O . ALA A 1 253 ? 8.813 1.697 -4.900 1.00 93.62 253 ALA A O 1
ATOM 2123 N N . ILE A 1 254 ? 6.869 2.365 -4.025 1.00 91.19 254 ILE A N 1
ATOM 2124 C CA . ILE A 1 254 ? 6.556 3.281 -5.133 1.00 91.19 254 ILE A CA 1
ATOM 2125 C C . ILE A 1 254 ? 7.372 4.584 -5.071 1.00 91.19 254 ILE A C 1
ATOM 2127 O O . ILE A 1 254 ? 7.570 5.271 -6.078 1.00 91.19 254 ILE A O 1
ATOM 2131 N N . ARG A 1 255 ? 7.895 4.945 -3.892 1.00 88.75 255 ARG A N 1
ATOM 2132 C CA . ARG A 1 255 ? 8.613 6.206 -3.661 1.00 88.75 255 ARG A CA 1
ATOM 2133 C C . ARG A 1 255 ? 9.861 6.406 -4.540 1.00 88.75 255 ARG A C 1
ATOM 2135 O O . ARG A 1 255 ? 9.984 7.497 -5.093 1.00 88.75 255 ARG A O 1
ATOM 2142 N N . PRO A 1 256 ? 10.765 5.427 -4.740 1.00 87.25 256 PRO A N 1
ATOM 2143 C CA . PRO A 1 256 ? 11.879 5.568 -5.681 1.00 87.25 256 PRO A CA 1
ATOM 2144 C C . PRO A 1 256 ? 11.434 5.966 -7.093 1.00 87.25 256 PRO A C 1
ATOM 2146 O O . PRO A 1 256 ? 12.047 6.842 -7.702 1.00 87.25 256 PRO A O 1
ATOM 2149 N N . PHE A 1 257 ? 10.324 5.402 -7.582 1.00 85.94 257 PHE A N 1
ATOM 2150 C CA . PHE A 1 257 ? 9.767 5.763 -8.885 1.00 85.94 257 PHE A CA 1
ATOM 2151 C C . PHE A 1 257 ? 9.287 7.220 -8.908 1.00 85.94 257 PHE A C 1
ATOM 2153 O O . PHE A 1 257 ? 9.608 7.967 -9.832 1.00 85.94 257 PHE A O 1
ATOM 2160 N N . THR A 1 258 ? 8.571 7.669 -7.870 1.00 85.81 258 THR A N 1
ATOM 2161 C CA . THR A 1 258 ? 8.087 9.061 -7.800 1.00 85.81 258 THR A CA 1
ATOM 2162 C C . THR A 1 258 ? 9.215 10.085 -7.672 1.00 85.81 258 THR A C 1
ATOM 2164 O O . THR A 1 258 ? 9.109 11.175 -8.231 1.00 85.81 258 THR A O 1
ATOM 2167 N N . VAL A 1 259 ? 10.310 9.743 -6.987 1.00 83.06 259 VAL A N 1
ATOM 2168 C CA . VAL A 1 259 ? 11.520 10.578 -6.929 1.00 83.06 259 VAL A CA 1
ATOM 2169 C C . VAL A 1 259 ? 12.212 10.618 -8.289 1.00 83.06 259 VAL A C 1
ATOM 2171 O O . VAL A 1 259 ? 12.549 11.702 -8.757 1.00 83.06 259 VAL A O 1
ATOM 2174 N N . GLY A 1 260 ? 12.347 9.472 -8.963 1.00 77.31 260 GLY A N 1
ATOM 2175 C CA . GLY A 1 260 ? 12.944 9.388 -10.298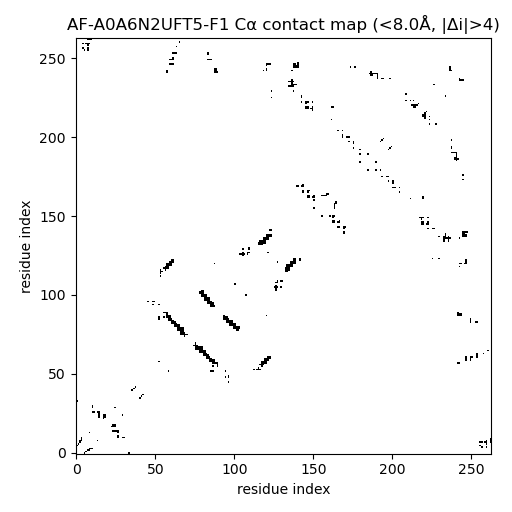 1.00 77.31 260 GLY A CA 1
ATOM 2176 C C . GLY A 1 260 ? 12.221 10.224 -11.359 1.00 77.31 260 GLY A C 1
ATOM 2177 O O . GLY A 1 260 ? 12.852 10.673 -12.306 1.00 77.31 260 GLY A O 1
ATOM 2178 N N . ARG A 1 261 ? 10.924 10.513 -11.188 1.00 78.50 261 ARG A N 1
ATOM 2179 C CA . ARG A 1 261 ? 10.174 11.425 -12.074 1.00 78.50 261 ARG A CA 1
ATOM 2180 C C . ARG A 1 261 ? 10.604 12.893 -11.984 1.00 78.50 261 ARG A C 1
ATOM 2182 O O . ARG A 1 261 ? 10.251 13.665 -12.866 1.00 78.50 261 ARG A O 1
ATOM 2189 N N . LYS A 1 262 ? 11.284 13.300 -10.908 1.00 74.69 262 LYS A N 1
ATOM 2190 C CA . LYS A 1 262 ? 11.763 14.681 -10.715 1.00 74.69 262 LYS A CA 1
ATOM 2191 C C . LYS A 1 262 ? 13.159 14.923 -11.308 1.00 74.69 262 LYS A C 1
ATOM 2193 O O . LYS A 1 262 ? 13.645 16.047 -11.221 1.00 74.69 262 LYS A O 1
ATOM 2198 N N . ASN A 1 263 ? 13.797 13.874 -11.831 1.00 65.50 263 ASN A N 1
ATOM 2199 C CA . ASN A 1 263 ? 15.196 13.837 -12.263 1.00 65.50 263 ASN A CA 1
ATOM 2200 C C . ASN A 1 263 ? 15.383 13.994 -13.767 1.00 65.50 263 ASN A C 1
ATOM 2202 O O . ASN A 1 263 ? 16.534 14.353 -14.124 1.00 65.50 263 ASN A O 1
#

Solvent-accessible surface area (backbone atoms only — not comparable to full-atom values): 14398 Å² total; per-residue (Å²): 107,60,56,45,73,74,68,29,45,45,56,66,58,51,25,53,52,35,42,75,73,74,44,86,49,54,49,66,58,58,49,50,54,49,50,50,46,43,66,76,56,42,41,64,55,49,54,49,49,53,55,55,52,46,70,41,54,40,32,31,41,42,73,44,81,41,66,53,72,84,46,86,99,48,64,41,86,46,67,23,25,41,34,40,44,29,50,39,64,76,86,62,88,81,48,79,46,80,45,79,40,72,53,83,54,38,63,58,57,43,60,74,48,61,88,34,54,37,39,37,30,22,62,90,62,69,49,66,71,81,46,76,75,46,46,49,26,38,26,45,58,57,50,31,46,32,16,50,72,36,42,59,90,95,40,82,82,42,71,88,38,66,29,36,46,48,31,49,54,44,47,53,49,55,50,51,54,51,49,41,57,76,67,64,50,51,44,67,53,37,24,52,47,37,61,71,60,39,44,60,53,48,54,52,46,51,61,53,55,73,68,62,81,60,60,85,92,37,52,48,30,53,26,52,52,56,46,64,79,33,51,69,30,56,49,44,35,61,79,38,39,45,45,62,67,45,42,61,69,46,56,59,64,50,40,63,58,62,54,35,74,78,91

InterPro domains:
  IPR004291 Transposase IS66, central domain [PF03050] (1-263)
  IPR052344 Transposase-related protein [PTHR33678] (2-263)

Nearest PDB structures (foldseek):
  9ezx-assembly1_B  TM=2.339E-01  e=3.495E+00  Vibrio cholerae
  2abr-assembly1_B  TM=2.654E-01  e=3.305E+00  Pseudomonas aeruginosa
  2abr-assembly1_C  TM=2.824E-01  e=9.533E+00  Pseudomonas aeruginosa

Radius of gyration: 21.72 Å; Cα contacts (8 Å, |Δi|>4): 362; chains: 1; bounding box: 56×42×54 Å

Foldseek 3Di:
DCCCQVVLNQLVNVQVVCVVVVHRDDSVNVVVVVVCCCVVPVVVVLVVLLVVLLPAAEKEKDKDWDFDCDDPPDHSPQTWMWMWIWGFQPVDPIRIDIDTGRDPALVVVQVSNPNRAHEYEYELDCSVVPHPNYQYAYALVVLLVLLVVLADPPCCPVCVDVSNVSNVLSVQVVVLVVVCVVVVPDFVRQLVSCVVRVVVSLVVSVVSLVPDDDDPPGSVVVSSVSCVVCVRNCCVCSVISRRDNHSVVNVVVCVSVVVSSVD

Organism: NCBI:txid536633

Secondary structure (DSSP, 8-state):
-HHHHTS---HHHHHHHHHHTT----HHHHHHHHHHHIIIIIHHHHHHHHHHHHTSSEEEEEEEEEE-TT-TTS-TTSEEEEEEEEE-SSSSPP-EEEEEESS--HHHHHHHTTT--EEEEE-S-GGGSS-TTEEEEE-HHHHHHHHHHTSPTT-TT-TTSHHHHHHHHHHHHHHHHHHHHHTT--HHHHHHHIIIIIHHHHHHHHHHHTT--PPTTSHHHHHHHHHHTTHHHHHGGGS-TTS-S-THHHHHHHHHHHHHTT-

pLDDT: mean 94.71, std 4.46, range [65.5, 98.69]

Sequence (263 aa):
MHQKYQNGLPLNRQESEWTQLGVPLSRATLANWIIYCAENYLRHVYDYFHRQLRMRKYLMADETRVQVLNEPERNPETDSWMWLFRSGEDGLPPILLYHYTETRAKFHAASFLQGFRGYLETDGYQGYNDLPDIKRCSCWAHVRRYFTDAIPKGKEYDYSLPAVQGVQFCSKLFDCERYSKAKNHTAEQRKQFRLEKEKPILEAFWNWLDQQRPNKGTRLAKAVNYAQNRKDTLMTYLEDGHCSLSNNLSENAIRPFTVGRKN

Mean predicted aligned error: 4.09 Å